Protein 5EG2 (pdb70)

Radius of gyration: 18.94 Å; Cα contacts (8 Å, |Δi|>4): 588; chains: 2; bounding box: 54×52×41 Å

Organism: Homo sapiens (NCBI:txid9606)

Structure (mmCIF, N/CA/C/O backbone):
data_5EG2
#
_entry.id   5EG2
#
_cell.length_a   83.198
_cell.length_b   83.198
_cell.length_c   95.859
_cell.angle_alpha   90.000
_cell.angle_beta   90.000
_cell.angle_gamma   120.000
#
_symmetry.space_group_name_H-M   'P 32 2 1'
#
loop_
_entity.id
_entity.type
_entity.pdbx_description
1 polymer 'Histone-lysine N-methyltransferase SETD7'
2 polymer 'Transcription initiation factor TFIID subunit 10'
3 non-polymer S-ADENOSYL-L-HOMOCYSTEINE
4 non-polymer 'SODIUM ION'
5 water water
#
loop_
_atom_site.group_PDB
_atom_site.id
_atom_site.type_symbol
_atom_site.label_atom_id
_atom_site.label_alt_id
_atom_site.label_comp_id
_atom_site.label_asym_id
_atom_site.label_entity_id
_atom_site.label_seq_id
_atom_site.pdbx_PDB_ins_code
_atom_site.Cartn_x
_atom_site.Cartn_y
_atom_site.Cartn_z
_atom_site.occupancy
_atom_site.B_iso_or_equiv
_atom_site.auth_seq_id
_atom_site.auth_comp_id
_atom_site.auth_asym_id
_atom_site.auth_atom_id
_atom_site.pdbx_PDB_model_num
ATOM 1 N N . GLY A 1 13 ? 105.363 20.920 2.997 1.00 49.88 117 GLY A N 1
ATOM 2 C CA . GLY A 1 13 ? 105.295 21.640 4.258 1.00 42.59 117 GLY A CA 1
ATOM 3 C C . GLY A 1 13 ? 104.132 22.604 4.397 1.00 37.36 117 GLY A C 1
ATOM 4 O O . GLY A 1 13 ? 102.967 22.239 4.221 1.00 42.77 117 GLY A O 1
ATOM 5 N N . VAL A 1 14 ? 104.455 23.852 4.702 1.00 23.51 118 VAL A N 1
ATOM 6 C CA A VAL A 1 14 ? 103.432 24.856 4.982 0.41 18.41 118 VAL A CA 1
ATOM 7 C CA B VAL A 1 14 ? 103.448 24.873 4.981 0.59 18.46 118 VAL A CA 1
ATOM 8 C C . VAL A 1 14 ? 102.602 25.169 3.734 1.00 15.73 118 VAL A C 1
ATOM 9 O O . VAL A 1 14 ? 103.116 25.216 2.615 1.00 17.47 118 VAL A O 1
ATOM 16 N N . CYS A 1 15 ? 101.306 25.344 3.946 1.00 13.76 119 CYS A N 1
ATOM 17 C CA A CYS A 1 15 ? 100.373 25.700 2.894 0.54 13.84 119 CYS A CA 1
ATOM 18 C CA B CYS A 1 15 ? 100.346 25.653 2.909 0.46 14.47 119 CYS A CA 1
ATOM 19 C C . CYS A 1 15 ? 99.690 27.007 3.188 1.00 13.89 119 CYS A C 1
ATOM 20 O O . CYS A 1 15 ? 99.367 27.292 4.348 1.00 15.03 119 CYS A O 1
ATOM 25 N N . TRP A 1 16 ? 99.468 27.805 2.144 1.00 11.90 120 TRP A N 1
ATOM 26 C CA . TRP A 1 16 ? 98.648 29.018 2.220 1.00 12.00 120 TRP A CA 1
ATOM 27 C C . TRP A 1 16 ? 97.431 28.784 1.352 1.00 13.05 120 TRP A C 1
ATOM 28 O O . TRP A 1 16 ? 97.568 28.411 0.189 1.00 15.20 120 TRP A O 1
ATOM 39 N N . ILE A 1 17 ? 96.242 29.047 1.876 1.00 12.18 121 ILE A N 1
ATOM 40 C CA . ILE A 1 17 ? 95.005 28.889 1.113 1.00 12.82 121 ILE A CA 1
ATOM 41 C C . ILE A 1 17 ? 94.301 30.243 1.114 1.00 12.96 121 ILE A C 1
ATOM 42 O O . ILE A 1 17 ? 93.860 30.716 2.185 1.00 14.10 121 ILE A O 1
ATOM 47 N N . TYR A 1 18 ? 94.262 30.912 -0.042 1.00 13.70 122 TYR A N 1
ATOM 48 C CA . TYR A 1 18 ? 93.651 32.240 -0.130 1.00 14.40 122 TYR A CA 1
ATOM 49 C C . TYR A 1 18 ? 92.182 32.178 -0.486 1.00 15.80 122 TYR A C 1
ATOM 50 O O . TYR A 1 18 ? 91.749 31.378 -1.340 1.00 18.26 122 TYR A O 1
ATOM 59 N N . TYR A 1 19 ? 91.424 33.062 0.140 1.00 14.93 123 TYR A N 1
ATOM 60 C CA . TYR A 1 19 ? 90.066 33.366 -0.283 1.00 15.68 123 TYR A CA 1
ATOM 61 C C . TYR A 1 19 ? 90.103 34.387 -1.396 1.00 17.42 123 TYR A C 1
ATOM 62 O O . TYR A 1 19 ? 91.104 35.111 -1.534 1.00 16.65 123 TYR A O 1
ATOM 71 N N . PRO A 1 20 ? 89.020 34.467 -2.189 1.00 19.97 124 PRO A N 1
ATOM 72 C CA . PRO A 1 20 ? 88.978 35.480 -3.253 1.00 20.13 124 PRO A CA 1
ATOM 73 C C . PRO A 1 20 ? 89.209 36.896 -2.727 1.00 18.53 124 PRO A C 1
ATOM 74 O O . PRO A 1 20 ? 89.724 37.754 -3.451 1.00 21.20 124 PRO A O 1
ATOM 78 N N . ASP A 1 21 ? 88.857 37.144 -1.473 1.00 16.46 125 ASP A N 1
ATOM 79 C CA . ASP A 1 21 ? 88.979 38.494 -0.947 1.00 15.56 125 ASP A CA 1
ATOM 80 C C . ASP A 1 21 ? 90.394 38.855 -0.493 1.00 15.19 125 ASP A C 1
ATOM 81 O O . ASP A 1 21 ? 90.643 39.997 -0.119 1.00 15.70 125 ASP A O 1
ATOM 86 N N . GLY A 1 22 ? 91.310 37.893 -0.521 1.00 13.33 126 GLY A N 1
ATOM 87 C CA . GLY A 1 22 ? 92.686 38.172 -0.169 1.00 12.85 126 GLY A CA 1
ATOM 88 C C . GLY A 1 22 ? 93.094 37.741 1.230 1.00 12.69 126 GLY A C 1
ATOM 89 O O . GLY A 1 22 ? 94.283 37.707 1.556 1.00 13.88 126 GLY A O 1
ATOM 90 N N . GLY A 1 23 ? 92.116 37.415 2.075 1.00 12.14 127 GLY A N 1
ATOM 91 C CA . GLY A 1 23 ? 92.448 36.776 3.337 1.00 10.97 127 GLY A CA 1
ATOM 92 C C . GLY A 1 23 ? 92.942 35.357 3.081 1.00 11.68 127 GLY A C 1
ATOM 93 O O . GLY A 1 23 ? 92.763 34.804 1.986 1.00 13.21 127 GLY A O 1
ATOM 94 N N . SER A 1 24 ? 93.590 34.750 4.073 1.00 11.90 128 SER A N 1
ATOM 95 C CA . SER A 1 24 ? 94.118 33.392 3.869 1.00 11.26 128 SER A CA 1
ATOM 96 C C . SER A 1 24 ? 94.182 32.613 5.172 1.00 11.40 128 SER A C 1
ATOM 97 O O . SER A 1 24 ? 94.172 33.184 6.266 1.00 12.86 128 SER A O 1
ATOM 100 N N . LEU A 1 25 ? 94.200 31.297 5.022 1.00 11.42 129 LEU A N 1
ATOM 101 C CA . LEU A 1 25 ? 94.613 30.396 6.099 1.00 12.08 129 LEU A CA 1
ATOM 102 C C . LEU A 1 25 ? 96.005 29.896 5.797 1.00 12.97 129 LEU A C 1
ATOM 103 O O . LEU A 1 25 ? 96.315 29.571 4.649 1.00 14.01 129 LEU A O 1
ATOM 108 N N . VAL A 1 26 ? 96.853 29.829 6.815 1.00 13.18 130 VAL A N 1
ATOM 109 C CA . VAL A 1 26 ? 98.215 29.344 6.610 1.00 13.13 130 VAL A CA 1
ATOM 110 C C . VAL A 1 26 ? 98.660 28.462 7.748 1.00 13.81 130 VAL A C 1
ATOM 111 O O . VAL A 1 26 ? 98.367 28.734 8.917 1.00 15.70 130 VAL A O 1
ATOM 115 N N . GLY A 1 27 ? 99.319 27.371 7.407 1.00 16.57 131 GLY A N 1
ATOM 116 C CA . GLY A 1 27 ? 99.884 26.488 8.411 1.00 17.70 131 GLY A CA 1
ATOM 117 C C . GLY A 1 27 ? 100.273 25.151 7.830 1.00 18.33 131 GLY A C 1
ATOM 118 O O . GLY A 1 27 ? 100.156 24.929 6.627 1.00 17.70 131 GLY A O 1
ATOM 119 N N . GLU A 1 28 ? 100.767 24.268 8.689 1.00 22.15 132 GLU A N 1
ATOM 120 C CA . GLU A 1 28 ? 101.013 22.889 8.303 1.00 25.29 132 GLU A CA 1
ATOM 121 C C . GLU A 1 28 ? 99.709 22.126 8.328 1.00 25.57 132 GLU A C 1
ATOM 122 O O . GLU A 1 28 ? 99.033 22.075 9.362 1.00 28.21 132 GLU A O 1
ATOM 128 N N . VAL A 1 29 ? 99.349 21.510 7.213 1.00 28.10 133 VAL A N 1
ATOM 129 C CA . VAL A 1 29 ? 98.113 20.753 7.197 1.00 31.07 133 VAL A CA 1
ATOM 130 C C . VAL A 1 29 ? 98.357 19.376 7.809 1.00 30.88 133 VAL A C 1
ATOM 131 O O . VAL A 1 29 ? 99.511 18.926 7.911 1.00 31.71 133 VAL A O 1
ATOM 135 N N . ASN A 1 30 ? 97.292 18.710 8.242 1.00 32.11 134 ASN A N 1
ATOM 136 C CA . ASN A 1 30 ? 97.467 17.397 8.864 1.00 36.49 134 ASN A CA 1
ATOM 137 C C . ASN A 1 30 ? 97.478 16.298 7.804 1.00 40.69 134 ASN A C 1
ATOM 138 O O . ASN A 1 30 ? 97.404 16.592 6.613 1.00 39.85 134 ASN A O 1
ATOM 143 N N . GLU A 1 31 ? 97.557 15.042 8.239 1.00 45.71 135 GLU A N 1
ATOM 144 C CA . GLU A 1 31 ? 97.666 13.905 7.323 1.00 49.54 135 GLU A CA 1
ATOM 145 C C . GLU A 1 31 ? 96.503 13.827 6.327 1.00 53.01 135 GLU A C 1
ATOM 146 O O . GLU A 1 31 ? 96.636 13.235 5.254 1.00 55.10 135 GLU A O 1
ATOM 148 N N . ASP A 1 32 ? 95.371 14.426 6.685 1.00 53.79 136 ASP A N 1
ATOM 149 C CA . ASP A 1 32 ? 94.205 14.465 5.805 1.00 56.10 136 ASP A CA 1
ATOM 150 C C . ASP A 1 32 ? 94.152 15.741 4.958 1.00 54.67 136 ASP A C 1
ATOM 151 O O . ASP A 1 32 ? 93.180 15.966 4.232 1.00 55.56 136 ASP A O 1
ATOM 156 N N . GLY A 1 33 ? 95.180 16.580 5.067 1.00 49.88 137 GLY A N 1
ATOM 157 C CA . GLY A 1 33 ? 95.262 17.799 4.278 1.00 46.85 137 GLY A CA 1
ATOM 158 C C . GLY A 1 33 ? 94.411 18.928 4.831 1.00 44.41 137 GLY A C 1
ATOM 159 O O . GLY A 1 33 ? 94.120 19.903 4.137 1.00 47.42 137 GLY A O 1
ATOM 160 N N . GLU A 1 34 ? 94.019 18.802 6.092 1.00 38.89 138 GLU A N 1
ATOM 161 C CA . GLU A 1 34 ? 93.132 19.773 6.727 1.00 35.42 138 GLU A CA 1
ATOM 162 C C . GLU A 1 34 ? 93.914 20.818 7.531 1.00 29.26 138 GLU A C 1
ATOM 163 O O . GLU A 1 34 ? 94.968 20.512 8.089 1.00 29.88 138 GLU A O 1
ATOM 169 N N . MET A 1 35 ? 93.396 22.048 7.574 1.00 24.96 139 MET A N 1
ATOM 170 C CA . MET A 1 35 ? 93.983 23.122 8.370 1.00 21.87 139 MET A CA 1
ATOM 171 C C . MET A 1 35 ? 93.611 22.906 9.829 1.00 20.64 139 MET A C 1
ATOM 172 O O . MET A 1 35 ? 92.724 23.570 10.369 1.00 21.03 139 MET A O 1
ATOM 177 N N . THR A 1 36 ? 94.288 21.948 10.451 1.00 20.76 140 THR A N 1
ATOM 178 C CA . THR A 1 36 ? 93.966 21.505 11.802 1.00 21.14 140 THR A CA 1
ATOM 179 C C . THR A 1 36 ? 95.249 21.475 12.597 1.00 21.40 140 THR A C 1
ATOM 180 O O . THR A 1 36 ? 96.216 20.818 12.207 1.00 24.84 140 THR A O 1
ATOM 184 N N . GLY A 1 37 ? 95.276 22.196 13.705 1.00 20.08 141 GLY A N 1
ATOM 185 C CA . GLY A 1 37 ? 96.486 22.249 14.511 1.00 20.51 141 GLY A CA 1
ATOM 186 C C . GLY A 1 37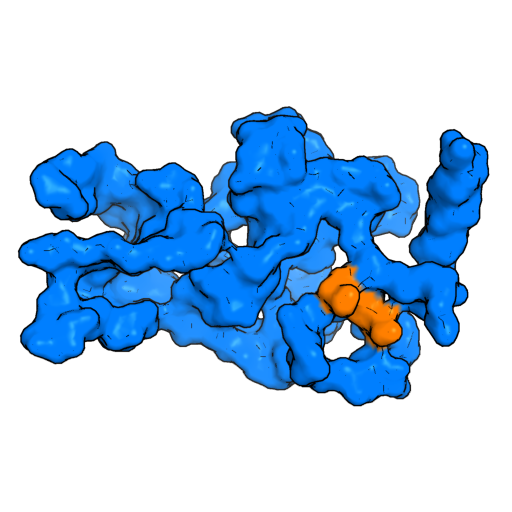 ? 96.447 23.392 15.498 1.00 20.56 141 GLY A C 1
ATOM 187 O O . GLY A 1 37 ? 95.453 24.123 15.558 1.00 20.86 141 GLY A O 1
ATOM 188 N N . GLU A 1 38 ? 97.534 23.544 16.251 1.00 20.91 142 GLU A N 1
ATOM 189 C CA . GLU A 1 38 ? 97.663 24.570 17.278 1.00 20.82 142 GLU A CA 1
ATOM 190 C C . GLU A 1 38 ? 98.415 25.808 16.807 1.00 18.66 142 GLU A C 1
ATOM 191 O O . GLU A 1 38 ? 98.525 26.789 17.551 1.00 20.47 142 GLU A O 1
ATOM 197 N N . LYS A 1 39 ? 98.917 25.766 15.569 1.00 20.24 143 LYS A N 1
ATOM 198 C CA . LYS A 1 39 ? 99.762 26.830 15.024 1.00 19.90 143 LYS A CA 1
ATOM 199 C C . LYS A 1 39 ? 99.267 27.225 13.636 1.00 19.32 143 LYS A C 1
ATOM 200 O O . LYS A 1 39 ? 100.059 27.495 12.725 1.00 20.40 143 LYS A O 1
ATOM 206 N N . ILE A 1 40 ? 97.949 27.252 13.480 1.00 16.94 144 ILE A N 1
ATOM 207 C CA . ILE A 1 40 ? 97.306 27.687 12.238 1.00 15.55 144 ILE A CA 1
ATOM 208 C C . ILE A 1 40 ? 96.998 29.184 12.360 1.00 15.16 144 ILE A C 1
ATOM 209 O O . ILE A 1 40 ? 96.788 29.696 13.474 1.00 16.10 144 ILE A O 1
ATOM 214 N N . ALA A 1 41 ? 96.966 29.911 11.246 1.00 14.96 145 ALA A N 1
ATOM 215 C CA . ALA A 1 41 ? 96.560 31.316 11.322 1.00 13.16 145 ALA A CA 1
ATOM 216 C C . ALA A 1 41 ? 95.628 31.683 10.207 1.00 12.75 145 ALA A C 1
ATOM 217 O O . ALA A 1 41 ? 95.760 31.185 9.082 1.00 14.45 145 ALA A O 1
ATOM 219 N N . TYR A 1 42 ? 94.736 32.608 10.515 1.00 12.55 146 TYR A N 1
ATOM 220 C CA . TYR A 1 42 ? 94.034 33.377 9.505 1.00 11.66 146 TYR A CA 1
ATOM 221 C C . TYR A 1 42 ? 94.811 34.683 9.350 1.00 11.03 146 TYR A C 1
ATOM 222 O O . TYR A 1 42 ? 95.116 35.368 10.349 1.00 12.85 146 TYR A O 1
ATOM 231 N N . VAL A 1 43 ? 95.130 35.058 8.119 1.00 10.75 147 VAL A N 1
ATOM 232 C CA . VAL A 1 43 ? 95.818 36.324 7.866 1.00 11.35 147 VAL A CA 1
ATOM 233 C C . VAL A 1 43 ? 94.877 37.240 7.085 1.00 11.07 147 VAL A C 1
ATOM 234 O O . VAL A 1 43 ? 94.315 36.849 6.061 1.00 12.56 147 VAL A O 1
ATOM 238 N N . TYR A 1 44 ? 94.633 38.428 7.622 1.00 11.63 148 TYR A N 1
ATOM 239 C CA . TYR A 1 44 ? 93.748 39.388 6.979 1.00 11.83 148 TYR A CA 1
ATOM 240 C C . TYR A 1 44 ? 94.321 39.885 5.636 1.00 12.69 148 TYR A C 1
ATOM 241 O O . TYR A 1 44 ? 95.498 39.659 5.310 1.00 13.33 148 TYR A O 1
ATOM 250 N N . PRO A 1 45 ? 93.510 40.617 4.861 1.00 13.15 149 PRO A N 1
ATOM 251 C CA . PRO A 1 45 ? 93.989 41.047 3.530 1.00 14.54 149 PRO A CA 1
ATOM 252 C C . PRO A 1 45 ? 95.134 42.077 3.528 1.00 13.69 149 PRO A C 1
ATOM 253 O O . PRO A 1 45 ? 95.646 42.374 2.434 1.00 15.54 149 PRO A O 1
ATOM 257 N N . ASP A 1 46 ? 95.521 42.628 4.681 1.00 13.84 150 ASP A N 1
ATOM 258 C CA . ASP A 1 46 ? 96.740 43.442 4.720 1.00 14.14 150 ASP A CA 1
ATOM 259 C C . ASP A 1 46 ? 98.006 42.592 4.735 1.00 15.42 150 ASP A C 1
ATOM 260 O O . ASP A 1 46 ? 99.116 43.140 4.673 1.00 16.48 150 ASP A O 1
ATOM 265 N N . GLU A 1 47 ? 97.836 41.268 4.786 1.00 15.51 151 GLU A N 1
ATOM 266 C CA . GLU A 1 47 ? 98.971 40.324 4.781 1.00 15.66 151 GLU A CA 1
ATOM 267 C C . GLU A 1 47 ? 99.877 40.591 6.000 1.00 16.42 151 GLU A C 1
ATOM 268 O O . GLU A 1 47 ? 101.072 40.303 5.983 1.00 20.54 151 GLU A O 1
ATOM 274 N N . ARG A 1 48 ? 99.285 41.101 7.084 1.00 16.15 152 ARG A N 1
ATOM 275 C CA . ARG A 1 48 ? 100.061 41.447 8.271 1.00 18.00 152 ARG A CA 1
ATOM 276 C C . ARG A 1 48 ? 99.305 41.142 9.567 1.00 16.53 152 ARG A C 1
ATOM 277 O O . ARG A 1 48 ? 99.862 40.602 10.518 1.00 17.55 152 ARG A O 1
ATOM 279 N N . THR A 1 49 ? 98.029 41.487 9.606 1.00 14.63 153 THR A N 1
ATOM 280 C CA . THR A 1 49 ? 97.242 41.261 10.814 1.00 13.62 153 THR A CA 1
ATOM 281 C C . THR A 1 49 ? 96.773 39.809 10.797 1.00 13.80 153 THR A C 1
ATOM 282 O O . THR A 1 49 ? 96.278 39.334 9.772 1.00 14.64 153 THR A O 1
ATOM 286 N N . ALA A 1 50 ? 96.942 39.085 11.898 1.00 13.51 154 ALA A N 1
ATOM 287 C CA . ALA A 1 50 ? 96.664 37.651 11.877 1.00 13.03 154 ALA A CA 1
ATOM 288 C C . ALA A 1 50 ? 95.968 37.207 13.161 1.00 13.22 154 ALA A C 1
ATOM 289 O O . ALA A 1 50 ? 96.081 37.840 14.226 1.00 14.10 154 ALA A O 1
ATOM 291 N N . LEU A 1 51 ? 95.235 36.109 13.055 1.00 12.84 155 LEU A N 1
ATOM 292 C CA . LEU A 1 51 ? 94.630 35.455 14.220 1.00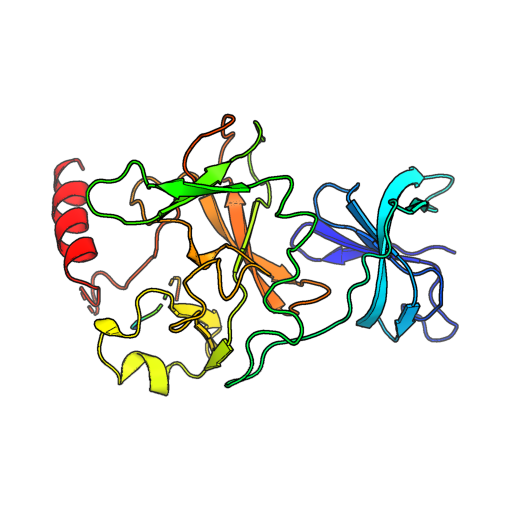 13.00 155 LEU A CA 1
ATOM 293 C C . LEU A 1 51 ? 95.232 34.048 14.249 1.00 13.29 155 LEU A C 1
ATOM 294 O O . LEU A 1 51 ? 95.009 33.232 13.340 1.00 14.00 155 LEU A O 1
ATOM 299 N N . TYR A 1 52 ? 96.030 33.777 15.283 1.00 14.40 156 TYR A N 1
ATOM 300 C CA . TYR A 1 52 ? 96.957 32.656 15.296 1.00 14.39 156 TYR A CA 1
ATOM 301 C C . TYR A 1 52 ? 96.636 31.732 16.453 1.00 15.28 156 TYR A C 1
ATOM 302 O O . TYR A 1 52 ? 96.525 32.185 17.595 1.00 16.50 156 TYR A O 1
ATOM 311 N N . GLY A 1 53 ? 96.517 30.437 16.171 1.00 14.68 157 GLY A N 1
ATOM 312 C CA . GLY A 1 53 ? 96.269 29.486 17.239 1.00 15.19 157 GLY A CA 1
ATOM 313 C C . GLY A 1 53 ? 95.585 28.221 16.780 1.00 15.76 157 GLY A C 1
ATOM 314 O O . GLY A 1 53 ? 95.978 27.620 15.777 1.00 16.39 157 GLY A O 1
ATOM 315 N N . LYS A 1 54 ? 94.543 27.822 17.509 1.00 17.42 158 LYS A N 1
ATOM 316 C CA . LYS A 1 54 ? 93.933 26.519 17.302 1.00 17.37 158 LYS A CA 1
ATOM 317 C C . LYS A 1 54 ? 92.817 26.606 16.275 1.00 17.74 158 LYS A C 1
ATOM 318 O O . LYS A 1 54 ? 91.865 27.373 16.456 1.00 18.07 158 LYS A O 1
ATOM 324 N N . PHE A 1 55 ? 92.951 25.815 15.211 1.00 17.40 159 PHE A N 1
ATOM 325 C CA . PHE A 1 55 ? 91.930 25.684 14.167 1.00 17.46 159 PHE A CA 1
ATOM 326 C C . PHE A 1 55 ? 91.623 24.199 13.974 1.00 17.71 159 PHE A C 1
ATOM 327 O O . PHE A 1 55 ? 92.502 23.339 14.164 1.00 19.68 159 PHE A O 1
ATOM 335 N N . ILE A 1 56 ? 90.388 23.892 13.589 1.00 19.47 160 ILE A N 1
ATOM 336 C CA . ILE A 1 56 ? 90.015 22.544 13.193 1.00 21.76 160 ILE A CA 1
ATOM 337 C C . ILE A 1 56 ? 89.362 22.598 11.817 1.00 22.61 160 ILE A C 1
ATOM 338 O O . ILE A 1 56 ? 88.319 23.237 11.649 1.00 23.34 160 ILE A O 1
ATOM 343 N N . ASP A 1 57 ? 89.997 21.939 10.843 1.00 23.15 161 ASP A N 1
ATOM 344 C CA . ASP A 1 57 ? 89.541 21.949 9.443 1.00 24.05 161 ASP A CA 1
ATOM 345 C C . ASP A 1 57 ? 89.225 23.378 8.976 1.00 22.08 161 ASP A C 1
ATOM 346 O O . ASP A 1 57 ? 88.191 23.632 8.353 1.00 23.99 161 ASP A O 1
ATOM 351 N N . GLY A 1 58 ? 90.120 24.310 9.297 1.00 19.52 162 GLY A N 1
ATOM 352 C CA . GLY A 1 58 ? 89.984 25.700 8.883 1.00 19.60 162 GLY A CA 1
ATOM 353 C C . GLY A 1 58 ? 89.044 26.559 9.708 1.00 19.71 162 GLY A C 1
ATOM 354 O O . GLY A 1 58 ? 88.924 27.750 9.454 1.00 20.82 162 GLY A O 1
ATOM 355 N N . GLU A 1 59 ? 88.369 25.967 10.689 1.00 19.22 163 GLU A N 1
ATOM 356 C CA . GLU A 1 59 ? 87.519 26.735 11.590 1.00 18.62 163 GLU A CA 1
ATOM 357 C C . GLU A 1 59 ? 88.308 27.209 12.807 1.00 16.65 163 GLU A C 1
ATOM 358 O O . GLU A 1 59 ? 88.964 26.408 13.482 1.00 18.01 163 GLU A O 1
ATOM 364 N N . MET A 1 60 ? 88.223 28.503 13.094 1.00 15.94 164 MET A N 1
ATOM 365 C CA . MET A 1 60 ? 88.960 29.115 14.191 1.00 15.16 164 MET A CA 1
ATOM 366 C C . MET A 1 60 ? 88.356 28.738 15.548 1.00 15.53 164 MET A C 1
ATOM 367 O O . MET A 1 60 ? 87.219 29.100 15.856 1.00 18.37 164 MET A O 1
ATOM 372 N N . ILE A 1 61 ? 89.124 28.017 16.361 1.00 17.20 165 ILE A N 1
ATOM 373 C CA . ILE A 1 61 ? 88.659 27.629 17.686 1.00 19.23 165 ILE A CA 1
ATOM 374 C C . ILE A 1 61 ? 89.160 28.642 18.696 1.00 18.27 165 ILE A C 1
ATOM 375 O O . ILE A 1 61 ? 88.413 29.106 19.563 1.00 21.40 165 ILE A O 1
ATOM 380 N N . GLU A 1 62 ? 90.440 28.985 18.575 1.00 17.47 166 GLU A N 1
ATOM 381 C CA . GLU A 1 62 ? 91.057 29.989 19.437 1.00 18.51 166 GLU A CA 1
ATOM 382 C C . GLU A 1 62 ? 92.148 30.722 18.688 1.00 17.99 166 GLU A C 1
ATOM 383 O O . GLU A 1 62 ? 93.276 30.224 18.588 1.00 20.33 166 GLU A O 1
ATOM 389 N N . GLY A 1 63 ? 91.817 31.899 18.164 1.00 15.33 167 GLY A N 1
ATOM 390 C CA . GLY A 1 63 ? 92.777 32.687 17.403 1.00 15.29 167 GLY A CA 1
ATOM 391 C C . GLY A 1 63 ? 93.235 33.882 18.222 1.00 16.28 167 GLY A C 1
ATOM 392 O O . GLY A 1 63 ? 92.421 34.693 18.658 1.00 18.67 167 GLY A O 1
ATOM 393 N N . LYS A 1 64 ? 94.535 33.990 18.443 1.00 15.49 168 LYS A N 1
ATOM 394 C CA . LYS A 1 64 ? 95.088 35.104 19.235 1.00 16.62 168 LYS A CA 1
ATOM 395 C C . LYS A 1 64 ? 95.609 36.163 18.261 1.00 15.69 168 LYS A C 1
ATOM 396 O O . LYS A 1 64 ? 96.221 35.845 17.220 1.00 16.32 168 LYS A O 1
ATOM 402 N N . LEU A 1 65 ? 95.370 37.427 18.588 1.00 16.46 169 LEU A N 1
ATOM 403 C CA . LEU A 1 65 ? 95.824 38.514 17.729 1.00 16.68 169 LEU A CA 1
ATOM 404 C C . LEU A 1 65 ? 97.348 38.509 17.599 1.00 16.25 169 LEU A C 1
ATOM 405 O O . LEU A 1 65 ? 98.090 38.444 18.606 1.00 17.99 169 LEU A O 1
ATOM 410 N N . ALA A 1 66 ? 97.820 38.591 16.357 1.00 15.48 170 ALA A N 1
ATOM 411 C CA . ALA A 1 66 ? 99.241 38.513 16.080 1.00 15.95 170 ALA A CA 1
ATOM 412 C C . ALA A 1 66 ? 99.583 39.388 14.885 1.00 15.96 170 ALA A C 1
ATOM 413 O O . ALA A 1 66 ? 98.698 39.856 14.145 1.00 17.02 170 ALA A O 1
ATOM 415 N N . THR A 1 67 ? 100.871 39.633 14.721 1.00 15.51 171 THR A N 1
ATOM 416 C CA . THR A 1 67 ? 101.392 40.332 13.561 1.00 15.90 171 THR A CA 1
ATOM 417 C C . THR A 1 67 ? 102.296 39.382 12.808 1.00 15.40 171 THR A C 1
ATOM 418 O O . THR A 1 67 ? 103.174 38.754 13.413 1.00 16.87 171 THR A O 1
ATOM 422 N N . LEU A 1 68 ? 102.086 39.278 11.496 1.00 16.48 172 LEU A N 1
ATOM 423 C CA . LEU A 1 68 ? 102.982 38.508 10.641 1.00 16.80 172 LEU A CA 1
ATOM 424 C C . LEU A 1 68 ? 104.233 39.336 10.428 1.00 17.28 172 LEU A C 1
ATOM 425 O O . LEU A 1 68 ? 104.158 40.387 9.808 1.00 20.67 172 LEU A O 1
ATOM 430 N N . MET A 1 69 ? 105.375 38.888 10.954 1.00 16.59 173 MET A N 1
ATOM 431 C CA . MET A 1 69 ? 106.575 39.719 10.961 1.00 17.10 173 MET A CA 1
ATOM 432 C C . MET A 1 69 ? 107.455 39.444 9.751 1.00 18.99 173 MET A C 1
ATOM 433 O O . MET A 1 69 ? 108.070 40.350 9.195 1.00 21.81 173 MET A O 1
ATOM 438 N N . SER A 1 70 ? 107.510 38.181 9.349 1.00 18.75 174 SER A N 1
ATOM 439 C CA . SER A 1 70 ? 108.289 37.792 8.178 1.00 18.12 174 SER A CA 1
ATOM 440 C C . SER A 1 70 ? 107.851 36.420 7.734 1.00 16.78 174 SER A C 1
ATOM 441 O O . SER A 1 70 ? 107.094 35.746 8.438 1.00 18.06 174 SER A O 1
ATOM 444 N N . THR A 1 71 ? 108.318 36.003 6.561 1.00 18.82 175 THR A N 1
ATOM 445 C CA . THR A 1 71 ? 108.193 34.609 6.193 1.00 20.14 175 THR A CA 1
ATOM 446 C C . THR A 1 71 ? 109.591 34.092 5.887 1.00 19.63 175 THR A C 1
ATOM 447 O O . THR A 1 71 ? 110.450 34.827 5.380 1.00 22.91 175 THR A O 1
ATOM 451 N N . GLU A 1 72 ? 109.831 32.834 6.213 1.00 19.13 176 GLU A N 1
ATOM 452 C CA . GLU A 1 72 ? 111.120 32.207 5.898 1.00 20.55 176 GLU A CA 1
ATOM 453 C C . GLU A 1 72 ? 110.833 30.884 5.218 1.00 16.70 176 GLU A C 1
ATOM 454 O O . GLU A 1 72 ? 110.184 30.028 5.822 1.00 16.23 176 GLU A O 1
ATOM 460 N N . GLU A 1 73 ? 111.286 30.728 3.964 1.00 17.06 177 GLU A N 1
ATOM 461 C CA . GLU A 1 73 ? 110.961 29.544 3.163 1.00 17.06 177 GLU A CA 1
ATOM 462 C C . GLU A 1 73 ? 109.450 29.316 3.115 1.00 16.62 177 GLU A C 1
ATOM 463 O O . GLU A 1 73 ? 108.986 28.174 3.076 1.00 17.88 177 GLU A O 1
ATOM 469 N N . GLY A 1 74 ? 108.683 30.403 3.111 1.00 15.73 178 GLY A N 1
ATOM 470 C CA . GLY A 1 74 ? 107.233 30.291 3.020 1.00 16.20 178 GLY A CA 1
ATOM 471 C C . GLY A 1 74 ? 106.519 30.173 4.367 1.00 15.56 178 GLY A C 1
ATOM 472 O O . GLY A 1 74 ? 105.289 30.282 4.429 1.00 17.70 178 GLY A O 1
ATOM 473 N N . ARG A 1 75 ? 107.276 29.939 5.437 1.00 15.33 179 ARG A N 1
ATOM 474 C CA A ARG A 1 75 ? 106.677 29.758 6.752 0.51 15.24 179 ARG A CA 1
ATOM 475 C CA B ARG A 1 75 ? 106.727 29.742 6.784 0.49 15.62 179 ARG A CA 1
ATOM 476 C C . ARG A 1 75 ? 106.503 31.096 7.449 1.00 15.62 179 ARG A C 1
ATOM 477 O O . ARG A 1 75 ? 107.449 31.867 7.563 1.00 15.60 179 ARG A O 1
ATOM 492 N N . PRO A 1 76 ? 105.272 31.383 7.899 1.00 17.02 180 PRO A N 1
ATOM 493 C CA . PRO A 1 76 ? 105.047 32.680 8.541 1.00 17.13 180 PRO A CA 1
ATOM 494 C C . PRO A 1 76 ? 105.612 32.700 9.953 1.00 15.79 180 PRO A C 1
ATOM 495 O O . PRO A 1 76 ? 105.542 31.687 10.663 1.00 17.53 180 PRO A O 1
ATOM 499 N N . HIS A 1 77 ? 106.195 33.837 10.317 1.00 14.43 181 HIS A N 1
ATOM 500 C CA . HIS A 1 77 ? 106.689 34.062 11.668 1.00 15.72 181 HIS A CA 1
ATOM 501 C C . HIS A 1 77 ? 105.896 35.185 12.293 1.00 16.41 181 HIS A C 1
ATOM 502 O O . HIS A 1 77 ? 105.879 36.299 11.798 1.00 18.08 181 HIS A O 1
ATOM 509 N N . PHE A 1 78 ? 105.218 34.850 13.380 1.00 17.61 182 PHE A N 1
ATOM 510 C CA . PHE A 1 78 ? 104.293 35.766 14.041 1.00 18.97 182 PHE A CA 1
ATOM 511 C C . PHE A 1 78 ? 104.849 36.299 15.345 1.00 18.84 182 PHE A C 1
ATOM 512 O O . PHE A 1 78 ? 105.640 35.630 16.020 1.00 20.84 182 PHE A O 1
ATOM 520 N N . GLU A 1 79 ? 104.412 37.500 15.700 1.00 18.36 183 GLU A N 1
ATOM 521 C CA . GLU A 1 79 ? 104.563 37.987 17.069 1.00 18.45 183 GLU A CA 1
ATOM 522 C C . GLU A 1 79 ? 103.171 38.179 17.663 1.00 17.17 183 GLU A C 1
ATOM 523 O O . GLU A 1 79 ? 102.336 38.851 17.047 1.00 18.84 183 GLU A O 1
ATOM 529 N N . LEU A 1 80 ? 102.898 37.593 18.833 1.00 18.51 184 LEU A N 1
ATOM 530 C CA . LEU A 1 80 ? 101.586 37.799 19.452 1.00 20.03 184 LEU A CA 1
ATOM 531 C C . LEU A 1 80 ? 101.498 39.209 20.001 1.00 20.77 184 LEU A C 1
ATOM 532 O O . LEU A 1 80 ? 102.464 39.727 20.581 1.00 24.14 184 LEU A O 1
ATOM 537 N N . MET A 1 81 ? 100.329 39.818 19.809 1.00 21.92 185 MET A N 1
ATOM 538 C CA . MET A 1 81 ? 100.084 41.145 20.332 1.00 24.65 185 MET A CA 1
ATOM 539 C C . MET A 1 81 ? 99.848 41.053 21.823 1.00 29.21 185 MET A C 1
ATOM 540 O O . MET A 1 81 ? 99.395 40.017 22.336 1.00 27.67 185 MET A O 1
ATOM 545 N N . PRO A 1 82 ? 100.175 42.137 22.531 1.00 35.48 186 PRO A N 1
ATOM 546 C CA . PRO A 1 82 ? 99.920 42.100 23.963 1.00 37.86 186 PRO A CA 1
ATOM 547 C C . PRO A 1 82 ? 98.435 42.053 24.236 1.00 37.30 186 PRO A C 1
ATOM 548 O O . PRO A 1 82 ? 97.600 42.331 23.372 1.00 35.98 186 PRO A O 1
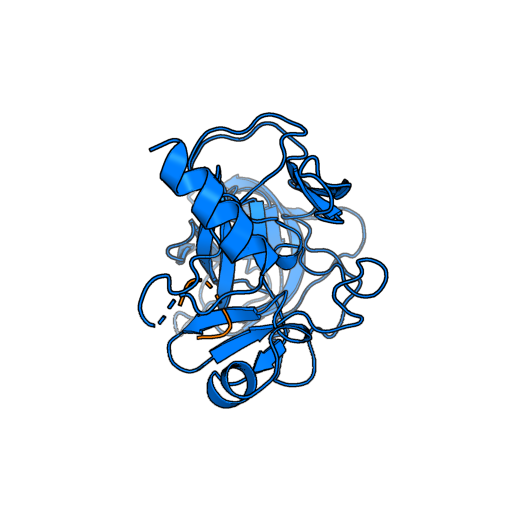ATOM 552 N N . GLY A 1 83 ? 98.116 41.689 25.461 1.00 39.66 187 GLY A N 1
ATOM 553 C CA . GLY A 1 83 ? 96.745 41.567 25.867 1.00 40.48 187 GLY A CA 1
ATOM 554 C C . GLY A 1 83 ? 96.406 40.121 25.679 1.00 41.96 187 GLY A C 1
ATOM 555 O O . GLY A 1 83 ? 97.264 39.278 25.385 1.00 46.79 187 GLY A O 1
ATOM 556 N N . ASN A 1 84 ? 95.141 39.820 25.855 1.00 37.91 188 ASN A N 1
ATOM 557 C CA . ASN A 1 84 ? 94.707 38.473 25.644 1.00 36.84 188 ASN A CA 1
ATOM 558 C C . ASN A 1 84 ? 93.477 38.513 24.763 1.00 34.06 188 ASN A C 1
ATOM 559 O O . ASN A 1 84 ? 92.455 37.939 25.082 1.00 32.29 188 ASN A O 1
ATOM 564 N N . SER A 1 85 ? 93.617 39.207 23.632 1.00 34.32 189 SER A N 1
ATOM 565 C CA . SER A 1 85 ? 92.583 39.239 22.609 1.00 33.95 189 SER A CA 1
ATOM 566 C C . SER A 1 85 ? 92.555 37.908 21.917 1.00 28.58 189 SER A C 1
ATOM 567 O O . SER A 1 85 ? 93.505 37.541 21.194 1.00 29.16 189 SER A O 1
ATOM 570 N N . VAL A 1 86 ? 91.446 37.200 22.123 1.00 27.87 190 VAL A N 1
ATOM 571 C CA . VAL A 1 86 ? 91.190 35.946 21.420 1.00 24.76 190 VAL A CA 1
ATOM 572 C C . VAL A 1 86 ? 89.833 35.976 20.724 1.00 20.74 190 VAL A C 1
ATOM 573 O O . VAL A 1 86 ? 88.894 36.662 21.160 1.00 24.59 190 VAL A O 1
ATOM 577 N N . TYR A 1 87 ? 89.757 35.212 19.644 1.00 17.69 191 TYR A N 1
ATOM 578 C CA . TYR A 1 87 ? 88.611 35.219 18.748 1.00 16.62 191 TYR A CA 1
ATOM 579 C C . TYR A 1 87 ? 88.267 33.801 18.359 1.00 15.97 191 TYR A C 1
ATOM 580 O O . TYR A 1 87 ? 89.144 32.921 18.326 1.00 17.76 191 TYR A O 1
ATOM 589 N N . HIS A 1 88 ? 86.989 33.563 18.083 1.00 17.42 192 HIS A N 1
ATOM 590 C CA . HIS A 1 88 ? 86.584 32.254 17.605 1.00 19.06 192 HIS A CA 1
ATOM 591 C C . HIS A 1 88 ? 85.527 32.376 16.537 1.00 17.69 192 HIS A C 1
ATOM 592 O O . HIS A 1 88 ? 84.878 33.418 16.396 1.00 16.41 192 HIS A O 1
ATOM 599 N N . PHE A 1 89 ? 85.384 31.313 15.760 1.00 16.58 193 PHE A N 1
ATOM 600 C CA . PHE A 1 89 ? 84.295 31.235 14.800 1.00 15.62 193 PHE A CA 1
ATOM 601 C C . PHE A 1 89 ? 82.957 31.376 15.526 1.00 15.87 193 PHE A C 1
ATOM 602 O O . PHE A 1 89 ? 82.638 30.616 16.461 1.00 19.74 193 PHE A O 1
ATOM 610 N N . ASP A 1 90 ? 82.157 32.341 15.074 1.00 15.33 194 ASP A N 1
ATOM 611 C CA . ASP A 1 90 ? 80.980 32.770 15.824 1.00 15.59 194 ASP A CA 1
ATOM 612 C C . ASP A 1 90 ? 79.949 33.294 14.846 1.00 15.37 194 ASP A C 1
ATOM 613 O O . ASP A 1 90 ? 79.531 34.431 14.929 1.00 16.66 194 ASP A O 1
ATOM 618 N N . LYS A 1 91 ? 79.568 32.461 13.886 1.00 15.52 195 LYS A N 1
ATOM 619 C CA . LYS A 1 91 ? 78.628 32.893 12.858 1.00 16.09 195 LYS A CA 1
ATOM 620 C C . LYS A 1 91 ? 77.293 33.317 13.499 1.00 15.94 195 LYS A C 1
ATOM 621 O O . LYS A 1 91 ? 76.783 32.657 14.417 1.00 17.27 195 LYS A O 1
ATOM 627 N N . SER A 1 92 ? 76.741 34.425 13.017 1.00 15.90 196 SER A N 1
ATOM 628 C CA . SER A 1 92 ? 75.424 34.874 13.485 1.00 14.96 196 SER A CA 1
ATOM 629 C C . SER A 1 92 ? 74.319 33.899 13.115 1.00 16.24 196 SER A C 1
ATOM 630 O O . SER A 1 92 ? 74.463 33.052 12.216 1.00 17.50 196 SER A O 1
ATOM 633 N N . THR A 1 93 ? 73.204 34.051 13.809 1.00 17.42 197 THR A N 1
ATOM 634 C CA . THR A 1 93 ? 72.008 33.309 13.484 1.00 17.39 197 THR A CA 1
ATOM 635 C C . THR A 1 93 ? 70.894 34.286 13.140 1.00 19.20 197 THR A C 1
ATOM 636 O O . THR A 1 93 ? 71.139 35.466 12.955 1.00 18.75 197 THR A O 1
ATOM 640 N N . SER A 1 94 ? 69.665 33.796 13.053 1.00 20.46 198 SER A N 1
ATOM 641 C CA A SER A 1 94 ? 68.531 34.682 12.804 0.60 20.64 198 SER A CA 1
ATOM 642 C CA B SER A 1 94 ? 68.533 34.685 12.806 0.40 21.31 198 SER A CA 1
ATOM 643 C C . SER A 1 94 ? 68.284 35.631 13.985 1.00 21.21 198 SER A C 1
ATOM 644 O O . SER A 1 94 ? 67.694 36.708 13.819 1.00 24.39 198 SER A O 1
ATOM 649 N N . SER A 1 95 ? 68.726 35.231 15.173 1.00 20.48 199 SER A N 1
ATOM 650 C CA . SER A 1 95 ? 68.386 35.962 16.401 1.00 21.96 199 SER A CA 1
ATOM 651 C C . SER A 1 95 ? 69.590 36.413 17.222 1.00 23.29 199 SER A C 1
ATOM 652 O O . SER A 1 95 ? 69.435 37.151 18.183 1.00 29.61 199 SER A O 1
ATOM 655 N N . CYS A 1 96 ? 70.783 35.946 16.874 1.00 20.20 200 CYS A N 1
ATOM 656 C CA . CYS A 1 96 ? 71.973 36.306 17.621 1.00 20.29 200 CYS A CA 1
ATOM 657 C C . CYS A 1 96 ? 73.018 36.896 16.697 1.00 18.60 200 CYS A C 1
ATOM 658 O O . CYS A 1 96 ? 73.499 36.219 15.813 1.00 19.42 200 CYS A O 1
ATOM 661 N N . ILE A 1 97 ? 73.368 38.154 16.912 1.00 17.65 201 ILE A N 1
ATOM 662 C CA . ILE A 1 97 ? 74.315 38.811 16.016 1.00 16.71 201 ILE A CA 1
ATOM 663 C C . ILE A 1 97 ? 75.756 38.385 16.313 1.00 16.27 201 ILE A C 1
ATOM 664 O O . ILE A 1 97 ? 76.602 38.335 15.407 1.00 16.90 201 ILE A O 1
ATOM 669 N N . SER A 1 98 ? 76.032 38.080 17.581 1.00 16.70 202 SER A N 1
ATOM 670 C CA . SER A 1 98 ? 77.394 37.826 18.040 1.00 16.04 202 SER A CA 1
ATOM 671 C C . SER A 1 98 ? 77.361 37.378 19.503 1.00 17.28 202 SER A C 1
ATOM 672 O O . SER A 1 98 ? 76.533 37.878 20.294 1.00 20.41 202 SER A O 1
ATOM 675 N N . THR A 1 99 ? 78.289 36.488 19.859 1.00 17.28 203 THR A N 1
ATOM 676 C CA . THR A 1 99 ? 78.547 36.136 21.277 1.00 19.08 203 THR A CA 1
ATOM 677 C C . THR A 1 99 ? 79.322 37.230 22.018 1.00 18.38 203 THR A C 1
ATOM 678 O O . THR A 1 99 ? 79.328 37.258 23.261 1.00 21.50 203 THR A O 1
ATOM 682 N N . ASN A 1 100 ? 80.003 38.101 21.280 1.00 16.75 204 ASN A N 1
ATOM 683 C CA . ASN A 1 100 ? 80.764 39.210 21.854 1.00 17.37 204 ASN A CA 1
ATOM 684 C C . ASN A 1 100 ? 80.489 40.488 21.099 1.00 15.91 204 ASN A C 1
ATOM 685 O O . ASN A 1 100 ? 81.373 40.995 20.387 1.00 17.50 204 ASN A O 1
ATOM 690 N N . ALA A 1 101 ? 79.279 41.010 21.246 1.00 16.51 205 ALA A N 1
ATOM 691 C CA . ALA A 1 101 ? 78.881 42.180 20.468 1.00 15.74 205 ALA A CA 1
ATOM 692 C C . ALA A 1 101 ? 79.783 43.396 20.673 1.00 15.76 205 ALA A C 1
ATOM 693 O O . ALA A 1 101 ? 79.857 44.245 19.765 1.00 17.33 205 ALA A O 1
ATOM 695 N N . LEU A 1 102 ? 80.456 43.484 21.829 1.00 17.32 206 LEU A N 1
ATOM 696 C CA . LEU A 1 102 ? 81.289 44.641 22.131 1.00 19.08 206 LEU A CA 1
ATOM 697 C C . LEU A 1 102 ? 82.776 44.452 21.861 1.00 18.46 206 LEU A C 1
ATOM 698 O O . LEU A 1 102 ? 83.580 45.353 22.136 1.00 19.67 206 LEU A O 1
ATOM 703 N N . LEU A 1 103 ? 83.147 43.292 21.327 1.00 17.88 207 LEU A N 1
ATOM 704 C CA . LEU A 1 103 ? 84.538 42.992 21.021 1.00 18.43 207 LEU A CA 1
ATOM 705 C C . LEU A 1 103 ? 84.807 43.382 19.576 1.00 16.34 207 LEU A C 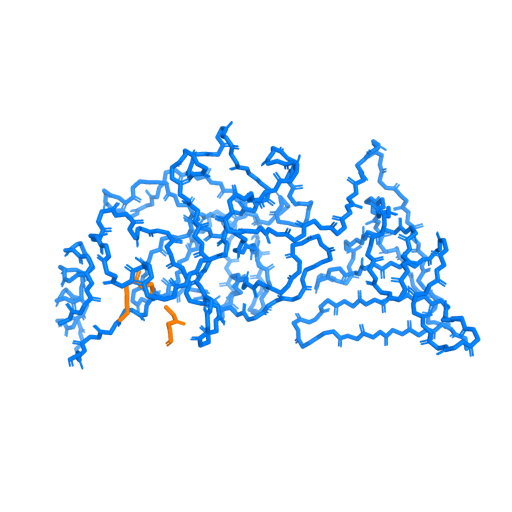1
ATOM 706 O O . LEU A 1 103 ? 84.300 42.721 18.660 1.00 16.49 207 LEU A O 1
ATOM 711 N N . PRO A 1 104 ? 85.589 44.451 19.359 1.00 17.60 208 PRO A N 1
ATOM 712 C CA . PRO A 1 104 ? 85.782 44.946 17.983 1.00 17.24 208 PRO A CA 1
ATOM 713 C C . PRO A 1 104 ? 86.604 43.985 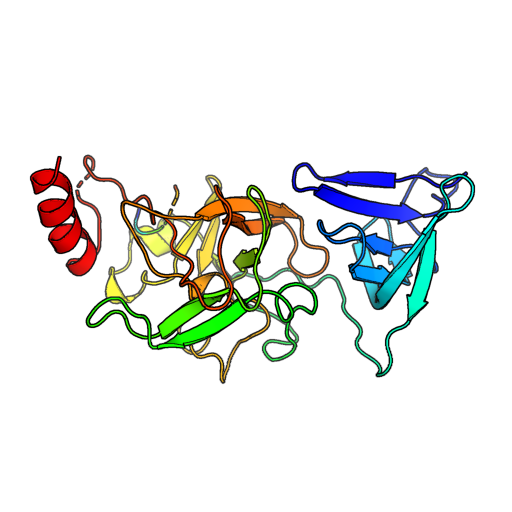17.128 1.00 17.04 208 PRO A C 1
ATOM 714 O O . PRO A 1 104 ? 87.352 43.135 17.633 1.00 18.42 208 PRO A O 1
ATOM 718 N N . ASP A 1 105 ? 86.458 44.116 15.821 1.00 16.03 209 ASP A N 1
ATOM 719 C CA . ASP A 1 105 ? 87.391 43.440 14.932 1.00 14.26 209 ASP A CA 1
ATOM 720 C C . ASP A 1 105 ? 88.718 44.214 14.891 1.00 14.44 209 ASP A C 1
ATOM 721 O O . ASP A 1 105 ? 88.716 45.412 14.659 1.00 16.24 209 ASP A O 1
ATOM 726 N N . PRO A 1 106 ? 89.857 43.534 15.120 1.00 16.15 210 PRO A N 1
ATOM 727 C CA . PRO A 1 106 ? 91.132 44.262 15.248 1.00 16.72 210 PRO A CA 1
ATOM 728 C C . PRO A 1 106 ? 91.654 44.860 13.938 1.00 17.78 210 PRO A C 1
ATOM 729 O O . PRO A 1 106 ? 92.362 45.872 13.963 1.00 21.66 210 PRO A O 1
ATOM 733 N N . TYR A 1 107 ? 91.294 44.251 12.814 1.00 15.54 211 TYR A N 1
ATOM 734 C CA . TYR A 1 107 ? 91.695 44.772 11.517 1.00 14.21 211 TYR A CA 1
ATOM 735 C C . TYR A 1 107 ? 90.887 46.016 11.211 1.00 13.57 211 TYR A C 1
ATOM 736 O O . TYR A 1 107 ? 91.418 47.054 10.795 1.00 15.72 211 TYR A O 1
ATOM 745 N N . GLU A 1 108 ? 89.584 45.908 11.405 1.00 13.88 212 GLU A N 1
ATOM 746 C CA . GLU A 1 108 ? 88.694 47.029 11.140 1.00 16.49 212 GLU A CA 1
ATOM 747 C C . GLU A 1 108 ? 89.026 48.238 12.027 1.00 17.54 212 GLU A C 1
ATOM 748 O O . GLU A 1 108 ? 88.961 49.387 11.587 1.00 19.13 212 GLU A O 1
ATOM 754 N N . SER A 1 109 ? 89.378 47.981 13.289 1.00 20.34 213 SER A N 1
ATOM 755 C CA A SER A 1 109 ? 89.634 49.066 14.234 0.57 22.02 213 SER A CA 1
ATOM 756 C CA B SER A 1 109 ? 89.618 49.062 14.238 0.43 21.74 213 SER A CA 1
ATOM 757 C C . SER A 1 109 ? 90.795 49.949 13.832 1.00 23.43 213 SER A C 1
ATOM 758 O O . SER A 1 109 ? 90.826 51.128 14.183 1.00 26.16 213 SER A O 1
ATOM 763 N N . GLU A 1 110 ? 91.759 49.392 13.102 1.00 22.21 214 GLU A N 1
ATOM 764 C CA . GLU A 1 110 ? 92.874 50.228 12.699 1.00 23.57 214 GLU A CA 1
ATOM 765 C C . GLU A 1 110 ? 92.563 50.990 11.404 1.00 21.83 214 GLU A C 1
ATOM 766 O O . GLU A 1 110 ? 93.331 51.863 11.010 1.00 22.98 214 GLU A O 1
ATOM 772 N N . ARG A 1 111 ? 91.420 50.718 10.782 1.00 21.16 215 ARG A N 1
ATOM 773 C CA . ARG A 1 111 ? 91.128 51.325 9.482 1.00 20.29 215 ARG A CA 1
ATOM 774 C C . ARG A 1 111 ? 89.975 52.295 9.416 1.00 20.10 215 ARG A C 1
ATOM 775 O O . ARG A 1 111 ? 89.975 53.179 8.559 1.00 21.99 215 ARG A O 1
ATOM 783 N N . VAL A 1 112 ? 88.984 52.133 10.288 1.00 18.09 216 VAL A N 1
ATOM 784 C CA . VAL A 1 112 ? 87.820 53.000 10.213 1.00 18.90 216 VAL A CA 1
ATOM 785 C C . VAL A 1 112 ? 87.396 53.465 11.595 1.00 20.25 216 VAL A C 1
ATOM 786 O O . VAL A 1 112 ? 87.738 52.847 12.593 1.00 21.58 216 VAL A O 1
ATOM 790 N N . TYR A 1 113 ? 86.646 54.553 11.635 1.00 22.45 217 TYR A N 1
ATOM 791 C CA . TYR A 1 113 ? 85.984 54.970 12.857 1.00 22.86 217 TYR A CA 1
ATOM 792 C C . TYR A 1 113 ? 84.617 55.529 12.514 1.00 25.10 217 TYR A C 1
ATOM 793 O O . TYR A 1 113 ? 84.358 55.888 11.360 1.00 24.74 217 TYR A O 1
ATOM 802 N N . VAL A 1 114 ? 83.755 55.603 13.525 1.00 24.79 218 VAL A N 1
ATOM 803 C CA . VAL A 1 114 ? 82.413 56.147 13.369 1.00 24.01 218 VAL A CA 1
ATOM 804 C C . VAL A 1 114 ? 82.372 57.580 13.878 1.00 25.67 218 VAL A C 1
ATOM 805 O O . VAL A 1 114 ? 82.881 57.877 14.960 1.00 29.10 218 VAL A O 1
ATOM 809 N N . ALA A 1 115 ? 81.756 58.465 13.102 1.00 27.23 219 ALA A N 1
ATOM 810 C CA . ALA A 1 115 ? 81.562 59.843 13.527 1.00 29.44 219 ALA A CA 1
ATOM 811 C C . ALA A 1 115 ? 80.327 60.418 12.854 1.00 31.68 219 ALA A C 1
ATOM 812 O O . ALA A 1 115 ? 79.684 59.734 12.064 1.00 31.41 219 ALA A O 1
ATOM 814 N N . GLU A 1 116 ? 79.978 61.666 13.168 1.00 35.03 220 GLU A N 1
ATOM 815 C CA . GLU A 1 116 ? 78.848 62.294 12.494 1.00 37.35 220 GLU A CA 1
ATOM 816 C C . GLU A 1 116 ? 79.111 62.350 10.991 1.00 37.29 220 GLU A C 1
ATOM 817 O O . GLU A 1 116 ? 80.192 62.746 10.564 1.00 37.30 220 GLU A O 1
ATOM 823 N N . SER A 1 117 ? 78.133 61.936 10.190 1.00 35.56 221 SER A N 1
ATOM 824 C CA . SER A 1 117 ? 78.292 61.989 8.736 1.00 35.19 221 SER A CA 1
ATOM 825 C C . SER A 1 117 ? 78.428 63.425 8.256 1.00 38.15 221 SER A C 1
ATOM 826 O O . SER A 1 117 ? 77.912 64.341 8.893 1.00 39.39 221 SER A O 1
ATOM 829 N N . LEU A 1 118 ? 79.117 63.609 7.130 1.00 37.74 222 LEU A N 1
ATOM 830 C CA . LEU A 1 118 ? 79.213 64.919 6.486 1.00 38.52 222 LEU A CA 1
ATOM 831 C C . LEU A 1 118 ? 78.006 65.156 5.582 1.00 40.32 222 LEU A C 1
ATOM 832 O O . LEU A 1 118 ? 77.782 66.262 5.089 1.00 42.63 222 LEU A O 1
ATOM 837 N N . ILE A 1 119 ? 77.236 64.096 5.364 1.00 40.09 223 ILE A N 1
ATOM 838 C CA . ILE A 1 119 ? 76.014 64.167 4.582 1.00 40.68 223 ILE A CA 1
ATOM 839 C C . ILE A 1 119 ? 74.905 64.716 5.472 1.00 43.97 223 ILE A C 1
ATOM 840 O O . ILE A 1 119 ? 74.718 64.253 6.595 1.00 42.93 223 ILE A O 1
ATOM 845 N N . SER A 1 120 ? 74.183 65.712 4.969 1.00 47.60 224 SER A N 1
ATOM 846 C CA A SER A 1 120 ? 73.135 66.376 5.739 0.46 49.08 224 SER A CA 1
ATOM 847 C CA B SER A 1 120 ? 73.141 66.377 5.747 0.54 48.73 224 SER A CA 1
ATOM 848 C C . SER A 1 120 ? 72.047 65.415 6.221 1.00 48.69 224 SER A C 1
ATOM 849 O O . SER A 1 120 ? 71.481 64.653 5.431 1.00 49.07 224 SER A O 1
ATOM 854 N N . SER A 1 121 ? 71.764 65.463 7.521 1.00 47.83 225 SER A N 1
ATOM 855 C CA . SER A 1 121 ? 70.704 64.671 8.148 1.00 48.56 225 SER A CA 1
ATOM 856 C C . SER A 1 121 ? 70.876 63.161 7.968 1.00 47.45 225 SER A C 1
ATOM 857 O O . SER A 1 121 ? 69.895 62.416 7.951 1.00 49.66 225 SER A O 1
ATOM 860 N N . ALA A 1 122 ? 72.118 62.712 7.852 1.00 44.65 226 ALA A N 1
ATOM 861 C CA . ALA A 1 122 ? 72.383 61.303 7.571 1.00 41.83 226 ALA A CA 1
ATOM 862 C C . ALA A 1 122 ? 72.878 60.535 8.795 1.00 40.12 226 ALA A C 1
ATOM 863 O O . ALA A 1 122 ? 73.359 59.410 8.665 1.00 39.80 226 ALA A O 1
ATOM 865 N N . GLY A 1 123 ? 72.781 61.138 9.974 1.00 37.84 227 GLY A N 1
ATOM 866 C CA . GLY A 1 123 ? 73.194 60.473 11.197 1.00 35.28 227 GLY A CA 1
ATOM 867 C C . GLY A 1 123 ? 74.694 60.265 11.266 1.00 34.60 227 GLY A C 1
ATOM 868 O O . GLY A 1 123 ? 75.464 61.156 10.902 1.00 35.92 227 GLY A O 1
ATOM 869 N N . GLU A 1 124 ? 75.103 59.085 11.730 1.00 32.35 228 GLU A N 1
ATOM 870 C CA . GLU A 1 124 ? 76.519 58.730 11.819 1.00 30.17 228 GLU A CA 1
ATOM 871 C C . GLU A 1 124 ? 77.006 58.198 10.483 1.00 28.49 228 GLU A C 1
ATOM 872 O O . GLU A 1 124 ? 76.207 57.735 9.674 1.00 28.79 228 GLU A O 1
ATOM 878 N N . GLY A 1 125 ? 78.316 58.277 10.258 1.00 26.93 229 GLY A N 1
ATOM 879 C CA . GLY A 1 125 ? 78.924 57.705 9.071 1.00 25.72 229 GLY A CA 1
ATOM 880 C C . GLY A 1 125 ? 80.215 57.001 9.430 1.00 23.11 229 GLY A C 1
ATOM 881 O O . GLY A 1 125 ? 80.648 57.002 10.586 1.00 26.06 229 GLY A O 1
ATOM 882 N N . LEU A 1 126 ? 80.825 56.379 8.429 1.00 22.25 230 LEU A N 1
ATOM 883 C CA . LEU A 1 126 ? 82.035 55.610 8.618 1.00 20.47 230 LEU A CA 1
ATOM 884 C C . LEU A 1 126 ? 83.176 56.348 7.924 1.00 22.25 230 LEU A C 1
ATOM 885 O O . LEU A 1 126 ? 83.019 56.786 6.780 1.00 23.76 230 LEU A O 1
ATOM 890 N N . PHE A 1 127 ? 84.313 56.469 8.601 1.00 22.30 231 PHE A N 1
ATOM 891 C CA . PHE A 1 127 ? 85.426 57.277 8.112 1.00 22.58 231 PHE A CA 1
ATOM 892 C C . PHE A 1 127 ? 86.718 56.491 8.095 1.00 21.95 231 PHE A C 1
ATOM 893 O O . PHE A 1 127 ? 86.921 55.622 8.935 1.00 22.86 231 PHE A O 1
ATOM 901 N N . SER A 1 128 ? 87.600 56.810 7.154 1.00 23.45 232 SER A N 1
ATOM 902 C CA . SER A 1 128 ? 88.900 56.163 7.104 1.00 23.59 232 SER A CA 1
ATOM 903 C C . SER A 1 128 ? 89.822 56.753 8.171 1.00 25.44 232 SER A C 1
ATOM 904 O O . SER A 1 128 ? 89.897 57.969 8.323 1.00 28.05 232 SER A O 1
ATOM 907 N N . LYS A 1 129 ? 90.484 55.886 8.933 1.00 24.45 233 LYS A N 1
ATOM 908 C CA . LYS A 1 129 ? 91.438 56.327 9.957 1.00 24.33 233 LYS A CA 1
ATOM 909 C C . LYS A 1 129 ? 92.746 56.769 9.336 1.00 26.74 233 LYS A C 1
ATOM 910 O O . LYS A 1 129 ? 93.436 57.652 9.853 1.00 30.45 233 LYS A O 1
ATOM 916 N N . VAL A 1 130 ? 93.109 56.108 8.248 1.00 27.84 234 VAL A N 1
ATOM 917 C CA . VAL A 1 130 ? 94.388 56.358 7.620 1.00 29.57 234 VAL A CA 1
ATOM 918 C C . VAL A 1 130 ? 94.218 56.407 6.101 1.00 25.84 234 VAL A C 1
ATOM 919 O O . VAL A 1 130 ? 93.182 55.999 5.563 1.00 26.58 234 VAL A O 1
ATOM 923 N N . ALA A 1 131 ? 95.232 56.906 5.413 1.00 26.20 235 ALA A N 1
ATOM 924 C CA . ALA A 1 131 ? 95.242 56.886 3.949 1.00 25.98 235 ALA A CA 1
ATOM 925 C C . ALA A 1 131 ? 95.434 55.457 3.439 1.00 25.28 235 ALA A C 1
ATOM 926 O O . ALA A 1 131 ? 96.304 54.736 3.930 1.00 26.51 235 ALA A O 1
ATOM 928 N N . VAL A 1 132 ? 94.630 55.049 2.457 1.00 21.65 236 VAL A N 1
ATOM 929 C CA . VAL A 1 132 ? 94.771 53.709 1.877 1.00 20.52 236 VAL A CA 1
ATOM 930 C C . VAL A 1 132 ? 94.620 53.772 0.364 1.00 19.79 236 VAL A C 1
ATOM 931 O O . VAL A 1 132 ? 94.074 54.740 -0.178 1.00 22.84 236 VAL A O 1
ATOM 935 N N . GLY A 1 133 ? 95.117 52.745 -0.314 1.00 19.37 237 GLY A N 1
ATOM 936 C CA . GLY A 1 133 ? 95.029 52.664 -1.762 1.00 18.73 237 GLY A CA 1
ATOM 937 C C . GLY A 1 133 ? 93.721 52.058 -2.226 1.00 19.26 237 GLY A C 1
ATOM 938 O O . GLY A 1 133 ? 92.865 51.691 -1.419 1.00 18.86 237 GLY A O 1
ATOM 939 N N . PRO A 1 134 ? 93.538 51.970 -3.541 1.00 20.41 238 PRO A N 1
ATOM 940 C CA . PRO A 1 134 ? 92.390 51.261 -4.102 1.00 19.29 238 PRO A CA 1
ATOM 941 C C . PRO A 1 134 ? 92.361 49.805 -3.701 1.00 16.90 238 PRO A C 1
ATOM 942 O O . PRO A 1 134 ? 93.413 49.246 -3.386 1.00 17.65 238 PRO A O 1
ATOM 946 N N . ASN A 1 135 ? 91.158 49.223 -3.705 1.00 16.23 239 ASN A N 1
ATOM 947 C CA . ASN A 1 135 ? 90.942 47.789 -3.502 1.00 16.10 239 ASN A CA 1
ATOM 948 C C . ASN A 1 135 ? 91.238 47.334 -2.079 1.00 15.49 239 ASN A C 1
ATOM 949 O O . ASN A 1 135 ? 91.580 46.167 -1.851 1.00 17.80 239 ASN A O 1
ATOM 954 N N . THR A 1 136 ? 91.118 48.254 -1.126 1.00 13.70 240 THR A N 1
ATOM 955 C CA . THR A 1 136 ? 91.475 47.953 0.268 1.00 13.60 240 THR A CA 1
ATOM 956 C C . THR A 1 136 ? 90.220 47.607 1.041 1.00 13.11 240 THR A C 1
ATOM 957 O O . THR A 1 136 ? 89.255 48.383 1.072 1.00 13.28 240 THR A O 1
ATOM 961 N N . VAL A 1 137 ? 90.220 46.432 1.668 1.00 13.61 241 VAL A N 1
ATOM 962 C CA . VAL A 1 137 ? 89.117 46.069 2.570 1.00 12.70 241 VAL A CA 1
ATOM 963 C C . VAL A 1 137 ? 89.194 46.943 3.824 1.00 14.00 241 VAL A C 1
ATOM 964 O O . VAL A 1 137 ? 90.232 47.003 4.506 1.00 14.47 241 VAL A O 1
ATOM 968 N N . MET A 1 138 ? 88.099 47.637 4.110 1.00 13.33 242 MET A N 1
ATOM 969 C CA . MET A 1 138 ? 88.073 48.610 5.211 1.00 13.65 242 MET A CA 1
ATOM 970 C C . MET A 1 138 ? 87.262 48.149 6.411 1.00 13.89 242 MET A C 1
ATOM 971 O O . MET A 1 138 ? 87.584 48.473 7.565 1.00 15.16 242 MET A O 1
ATOM 976 N N . SER A 1 139 ? 86.170 47.453 6.137 1.00 14.12 243 SER A N 1
ATOM 977 C CA . SER A 1 139 ? 85.164 47.238 7.177 1.00 14.42 243 SER A CA 1
ATOM 978 C C . SER A 1 139 ? 84.350 46.007 6.841 1.00 13.39 243 SER A C 1
ATOM 979 O O . SER A 1 139 ? 84.282 45.604 5.670 1.00 14.56 243 SER A O 1
ATOM 982 N N . PHE A 1 140 ? 83.761 45.393 7.862 1.00 12.43 244 PHE A N 1
ATOM 983 C CA . PHE A 1 140 ? 82.975 44.174 7.690 1.00 12.16 244 PHE A CA 1
ATOM 984 C C . PHE A 1 140 ? 81.520 44.443 7.960 1.00 13.04 244 PHE A C 1
ATOM 985 O O . PHE A 1 140 ? 81.175 45.204 8.874 1.00 14.51 244 PHE A O 1
ATOM 993 N N . TYR A 1 141 ? 80.664 43.803 7.181 1.00 13.14 245 TYR A N 1
ATOM 994 C CA . TYR A 1 141 ? 79.220 43.937 7.346 1.00 12.95 245 TYR A CA 1
ATOM 995 C C . TYR A 1 141 ? 78.642 42.615 7.843 1.00 14.09 245 TYR A C 1
ATOM 996 O O . TYR A 1 141 ? 78.216 41.758 7.065 1.00 15.71 245 TYR A O 1
ATOM 1005 N N . ASN A 1 142 ? 78.684 42.437 9.153 1.00 13.83 246 ASN A N 1
ATOM 1006 C CA . ASN A 1 142 ? 78.076 41.302 9.814 1.00 13.63 246 ASN A CA 1
ATOM 1007 C C . ASN A 1 142 ? 76.704 41.705 10.321 1.00 14.97 246 ASN A C 1
ATOM 1008 O O . ASN A 1 142 ? 76.418 42.901 10.482 1.00 17.02 246 ASN A O 1
ATOM 1013 N N . GLY A 1 143 ? 75.856 40.724 10.584 1.00 14.75 247 GLY A N 1
ATOM 1014 C CA . GLY A 1 143 ? 74.546 41.024 11.144 1.00 15.88 247 GLY A CA 1
ATOM 1015 C C . GLY A 1 143 ? 73.785 39.740 11.312 1.00 17.63 247 GLY A C 1
ATOM 1016 O O . GLY A 1 143 ? 74.313 38.672 10.981 1.00 17.40 247 GLY A O 1
ATOM 1017 N N . VAL A 1 144 ? 72.556 39.821 11.819 1.00 16.88 248 VAL A N 1
ATOM 1018 C CA . VAL A 1 144 ? 71.747 38.619 11.902 1.00 17.03 248 VAL A CA 1
ATOM 1019 C C . VAL A 1 144 ? 71.334 38.198 10.488 1.00 19.10 248 VAL A C 1
ATOM 1020 O O . VAL A 1 144 ? 71.353 39.012 9.551 1.00 19.91 248 VAL A O 1
ATOM 1024 N N . ARG A 1 145 ? 70.995 36.920 10.346 1.00 18.77 249 ARG A N 1
ATOM 1025 C CA . ARG A 1 145 ? 70.706 36.317 9.046 1.00 19.37 249 ARG A CA 1
ATOM 1026 C C . ARG A 1 145 ? 69.244 35.962 8.947 1.00 21.29 249 ARG A C 1
ATOM 1027 O O . ARG A 1 145 ? 68.759 35.048 9.631 1.00 21.80 249 ARG A O 1
ATOM 1035 N N . ILE A 1 146 ? 68.527 36.704 8.117 1.00 20.25 250 ILE A N 1
ATOM 1036 C CA . ILE A 1 146 ? 67.088 36.489 8.006 1.00 21.84 250 ILE A CA 1
ATOM 1037 C C . ILE A 1 146 ? 66.731 36.347 6.534 1.00 24.71 250 ILE A C 1
ATOM 1038 O O . ILE A 1 146 ? 67.602 36.470 5.659 1.00 26.60 250 ILE A O 1
ATOM 1043 N N . THR A 1 147 ? 65.469 36.061 6.251 1.00 26.99 251 THR A N 1
ATOM 1044 C CA . THR A 1 147 ? 65.085 35.759 4.863 1.00 28.13 251 THR A CA 1
ATOM 1045 C C . THR A 1 147 ? 64.652 36.999 4.085 1.00 28.62 251 THR A C 1
ATOM 1046 O O . THR A 1 147 ? 64.238 37.995 4.674 1.00 28.90 251 THR A O 1
ATOM 1050 N N . HIS A 1 148 ? 64.737 36.933 2.754 1.00 29.38 252 HIS A N 1
ATOM 1051 C CA . HIS A 1 148 ? 64.192 37.993 1.922 1.00 30.21 252 HIS A CA 1
ATOM 1052 C C . HIS A 1 148 ? 62.695 38.176 2.155 1.00 31.68 252 HIS A C 1
ATOM 1053 O O . HIS A 1 148 ? 62.193 39.297 2.107 1.00 33.16 252 HIS A O 1
ATOM 1060 N N . GLN A 1 149 ? 61.997 37.073 2.422 1.00 33.33 253 GLN A N 1
ATOM 1061 C CA . GLN A 1 149 ? 60.555 37.112 2.646 1.00 37.27 253 GLN A CA 1
ATOM 1062 C C . GLN A 1 149 ? 60.224 38.000 3.839 1.00 34.48 253 GLN A C 1
ATOM 1063 O O . GLN A 1 149 ? 59.320 38.837 3.776 1.00 36.05 253 GLN A O 1
ATOM 1069 N N . GLU A 1 150 ? 60.964 37.817 4.928 1.00 31.35 254 GLU A N 1
ATOM 1070 C CA . GLU A 1 150 ? 60.739 38.606 6.132 1.00 29.97 254 GLU A CA 1
ATOM 1071 C C . GLU A 1 150 ? 61.010 40.079 5.864 1.00 30.21 254 GLU A C 1
ATOM 1072 O O . GLU A 1 150 ? 60.240 40.956 6.261 1.00 32.17 254 GLU A O 1
ATOM 1078 N N . VAL A 1 151 ? 62.123 40.353 5.188 1.00 28.97 255 VAL A N 1
ATOM 1079 C CA . VAL A 1 151 ? 62.518 41.724 4.951 1.00 28.60 255 VAL A CA 1
ATOM 1080 C C . VAL A 1 151 ? 61.593 42.436 3.959 1.00 31.45 255 VAL A C 1
ATOM 1081 O O . VAL A 1 151 ? 61.182 43.575 4.187 1.00 32.07 255 VAL A O 1
ATOM 1085 N N . ASP A 1 152 ? 61.259 41.757 2.869 1.00 33.60 256 ASP A N 1
ATOM 1086 C CA . ASP A 1 152 ? 60.454 42.371 1.820 1.00 36.61 256 ASP A CA 1
ATOM 1087 C C . ASP A 1 152 ? 59.016 42.616 2.268 1.00 38.34 256 ASP A C 1
ATOM 1088 O O . ASP A 1 152 ? 58.322 43.461 1.707 1.00 42.32 256 ASP A O 1
ATOM 1093 N N . SER A 1 153 ? 58.571 41.898 3.292 1.00 38.39 257 SER A N 1
ATOM 1094 C CA . SER A 1 153 ? 57.173 41.999 3.689 1.00 41.13 257 SER A CA 1
ATOM 1095 C C . SER A 1 153 ? 56.971 42.896 4.904 1.00 41.97 257 SER A C 1
ATOM 1096 O O . SER A 1 153 ? 55.866 42.972 5.445 1.00 45.61 257 SER A O 1
ATOM 1099 N N . ARG A 1 154 ? 58.029 43.576 5.337 1.00 39.09 258 ARG A N 1
ATOM 1100 C CA . ARG A 1 154 ? 57.897 44.529 6.432 1.00 38.39 258 ARG A CA 1
ATOM 1101 C C . ARG A 1 154 ? 58.252 45.945 5.960 1.00 41.53 258 ARG A C 1
ATOM 1102 O O . ARG A 1 154 ? 58.792 46.127 4.868 1.00 42.92 258 ARG A O 1
ATOM 1110 N N . ASP A 1 155 ? 57.917 46.945 6.773 1.00 45.47 259 ASP A N 1
ATOM 1111 C CA . ASP A 1 155 ? 58.025 48.350 6.375 1.00 47.85 259 ASP A CA 1
ATOM 1112 C C . ASP A 1 155 ? 59.474 48.797 6.246 1.00 46.20 259 ASP A C 1
ATOM 1113 O O . ASP A 1 155 ? 60.363 48.210 6.860 1.00 46.26 259 ASP A O 1
ATOM 1118 N N . TRP A 1 156 ? 59.707 49.845 5.458 1.00 44.77 260 TRP A N 1
ATOM 1119 C CA . TRP A 1 156 ? 61.061 50.357 5.249 1.00 42.02 260 TRP A CA 1
ATOM 1120 C C . TRP A 1 156 ? 61.706 50.868 6.531 1.00 39.38 260 TRP A C 1
ATOM 1121 O O . TRP A 1 156 ? 62.934 50.872 6.649 1.00 36.74 260 TRP A O 1
ATOM 1132 N N . ALA A 1 157 ? 60.884 51.304 7.481 1.00 39.32 261 ALA A N 1
ATOM 1133 C CA . ALA A 1 157 ? 61.391 51.794 8.762 1.00 38.17 261 ALA A CA 1
ATOM 1134 C C . ALA A 1 157 ? 62.217 50.725 9.480 1.00 36.60 261 ALA A C 1
ATOM 1135 O O . ALA A 1 157 ? 63.036 51.043 10.340 1.00 37.61 261 ALA A O 1
ATOM 1137 N N . LEU A 1 158 ? 62.012 49.461 9.118 1.00 35.03 262 LEU A N 1
ATOM 1138 C CA . LEU A 1 158 ? 62.755 48.361 9.743 1.00 32.25 262 LEU A CA 1
ATOM 1139 C C . LEU A 1 158 ? 63.936 47.901 8.897 1.00 30.94 262 LEU A C 1
ATOM 1140 O O . LEU A 1 158 ? 64.733 47.071 9.332 1.00 30.36 262 LEU A O 1
ATOM 1145 N N . ASN A 1 159 ? 64.034 48.457 7.695 1.00 29.76 263 ASN A N 1
ATOM 1146 C CA . ASN A 1 159 ? 65.009 48.008 6.703 1.00 28.66 263 ASN A CA 1
ATOM 1147 C C . ASN A 1 159 ? 66.105 49.018 6.391 1.00 29.65 263 ASN A C 1
ATOM 1148 O O . ASN A 1 159 ? 66.627 49.059 5.265 1.00 30.55 263 ASN A O 1
ATOM 1153 N N . GLY A 1 160 ? 66.476 49.814 7.387 1.00 28.84 264 GLY A N 1
ATOM 1154 C CA . GLY A 1 160 ? 67.571 50.755 7.223 1.00 28.90 264 GLY A CA 1
ATOM 1155 C C . GLY A 1 160 ? 68.938 50.114 7.027 1.00 25.78 264 GLY A C 1
ATOM 1156 O O . GLY A 1 160 ? 69.793 50.659 6.305 1.00 24.39 264 GLY A O 1
ATOM 1157 N N . ALA A 1 161 ? 69.159 48.960 7.655 1.00 24.51 265 ALA A N 1
ATOM 1158 C CA . ALA A 1 161 ? 70.498 48.348 7.655 1.00 21.73 265 ALA A CA 1
ATOM 1159 C C . ALA A 1 161 ? 70.522 46.954 7.040 1.00 21.89 265 ALA A C 1
ATOM 1160 O O . ALA A 1 161 ? 71.480 46.205 7.235 1.00 22.41 265 ALA A O 1
ATOM 1162 N N . THR A 1 162 ? 69.497 46.608 6.271 1.00 20.90 266 THR A N 1
ATOM 1163 C CA . THR A 1 162 ? 69.463 45.312 5.605 1.00 19.90 266 THR A CA 1
ATOM 1164 C C . THR A 1 162 ? 70.337 45.277 4.352 1.00 21.32 266 THR A C 1
ATOM 1165 O O . THR A 1 162 ? 70.282 46.184 3.526 1.00 22.49 266 THR A O 1
ATOM 1169 N N . LEU A 1 163 ? 71.124 44.217 4.218 1.00 19.85 267 LEU A N 1
ATOM 1170 C CA . LEU A 1 163 ? 72.030 44.050 3.079 1.00 20.31 267 LEU A CA 1
ATOM 1171 C C . LEU A 1 163 ? 71.838 42.635 2.546 1.00 21.46 267 LEU A C 1
ATOM 1172 O O . LEU A 1 163 ? 71.989 41.671 3.300 1.00 20.77 267 LEU A O 1
ATOM 1177 N N . SER A 1 164 ? 71.490 42.492 1.268 1.00 20.87 268 SER A N 1
ATOM 1178 C CA . SER A 1 164 ? 71.350 41.168 0.688 1.00 22.77 268 SER A CA 1
ATOM 1179 C C . SER A 1 164 ? 72.706 40.461 0.657 1.00 23.26 268 SER A C 1
ATOM 1180 O O . SER A 1 164 ? 73.694 41.044 0.233 1.00 24.66 268 SER A O 1
ATOM 1183 N N . LEU A 1 165 ? 72.751 39.220 1.133 1.00 21.79 269 LEU A N 1
ATOM 1184 C CA . LEU A 1 165 ? 73.977 38.434 1.119 1.00 23.86 269 LEU A CA 1
ATOM 1185 C C . LEU A 1 165 ? 73.991 37.501 -0.089 1.00 27.57 269 LEU A C 1
ATOM 1186 O O . LEU A 1 165 ? 74.997 37.383 -0.806 1.00 29.20 269 LEU A O 1
ATOM 1191 N N . ASP A 1 166 ? 72.861 36.832 -0.296 1.00 28.81 270 ASP A N 1
ATOM 1192 C CA . ASP A 1 166 ? 72.684 35.959 -1.445 1.00 31.07 270 ASP A CA 1
ATOM 1193 C C . ASP A 1 166 ? 71.200 35.827 -1.730 1.00 33.22 270 ASP A C 1
ATOM 1194 O O . ASP A 1 166 ? 70.390 36.587 -1.182 1.00 32.82 270 ASP A O 1
ATOM 1199 N N . GLU A 1 167 ? 70.844 34.853 -2.567 1.00 35.59 271 GLU A N 1
ATOM 1200 C CA . GLU A 1 167 ? 69.456 34.677 -2.977 1.00 37.98 271 GLU A CA 1
ATOM 1201 C C . GLU A 1 167 ? 68.558 34.212 -1.822 1.00 39.60 271 GLU A C 1
ATOM 1202 O O . GLU A 1 167 ? 67.338 34.331 -1.900 1.00 42.68 271 GLU A O 1
ATOM 1204 N N . GLU A 1 168 ? 69.150 33.701 -0.747 1.00 38.24 272 GLU A N 1
ATOM 1205 C CA . GLU A 1 168 ? 68.349 33.177 0.358 1.00 37.98 272 GLU A CA 1
ATOM 1206 C C . GLU A 1 168 ? 68.434 34.012 1.639 1.00 35.82 272 GLU A C 1
ATOM 1207 O O . GLU A 1 168 ? 67.548 33.928 2.489 1.00 39.52 272 GLU A O 1
ATOM 1209 N N . THR A 1 169 ? 69.487 34.814 1.780 1.00 31.54 273 THR A N 1
ATOM 1210 C CA . THR A 1 169 ? 69.786 35.458 3.066 1.00 28.31 273 THR A C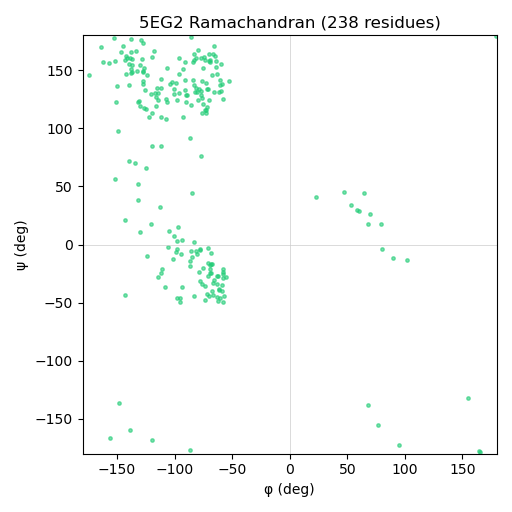A 1
ATOM 1211 C C . THR A 1 169 ? 69.966 36.972 2.965 1.00 23.84 273 THR A C 1
ATOM 1212 O O . THR A 1 169 ? 70.618 37.478 2.030 1.00 24.32 273 THR A O 1
ATOM 1216 N N . VAL A 1 170 ? 69.394 37.683 3.941 1.00 22.91 274 VAL A N 1
ATOM 1217 C CA . VAL A 1 170 ? 69.652 39.096 4.146 1.00 22.10 274 VAL A CA 1
ATOM 1218 C C . VAL A 1 170 ? 70.345 39.254 5.494 1.00 19.65 274 VAL A C 1
ATOM 1219 O O . VAL A 1 170 ? 69.942 38.611 6.453 1.00 20.24 274 VAL A O 1
ATOM 1223 N N . ILE A 1 171 ? 71.400 40.065 5.531 1.00 18.34 275 ILE A N 1
ATOM 1224 C CA . ILE A 1 171 ? 72.080 40.451 6.763 1.00 18.27 275 ILE A CA 1
ATOM 1225 C C . ILE A 1 171 ? 71.458 41.730 7.300 1.00 17.90 275 ILE A C 1
ATOM 1226 O O . ILE A 1 171 ? 71.255 42.674 6.534 1.00 20.17 275 ILE A O 1
ATOM 1231 N N . ASP A 1 172 ? 71.151 41.780 8.604 1.00 17.40 276 ASP A N 1
ATOM 1232 C CA . ASP A 1 172 ? 70.546 42.970 9.195 1.00 17.32 276 ASP A CA 1
ATOM 1233 C C . ASP A 1 172 ? 71.269 43.338 10.473 1.00 17.96 276 ASP A C 1
ATOM 1234 O O . ASP A 1 172 ? 71.778 42.460 11.163 1.00 18.13 276 ASP A O 1
ATOM 1239 N N . VAL A 1 173 ? 71.309 44.632 10.780 1.00 17.43 277 VAL A N 1
ATOM 1240 C CA . VAL A 1 173 ? 71.764 45.083 12.093 1.00 17.38 277 VAL A CA 1
ATOM 1241 C C . VAL A 1 173 ? 70.597 45.842 12.720 1.00 18.48 277 VAL A C 1
ATOM 1242 O O . VAL A 1 173 ? 70.490 47.057 12.608 1.00 20.11 277 VAL A O 1
ATOM 1246 N N . PRO A 1 174 ? 69.692 45.103 13.366 1.00 19.42 278 PRO A N 1
ATOM 1247 C CA . PRO A 1 174 ? 68.469 45.714 13.908 1.00 22.74 278 PRO A CA 1
ATOM 1248 C C . PRO A 1 174 ? 68.717 46.489 15.199 1.00 23.54 278 PRO A C 1
ATOM 1249 O O . PRO A 1 174 ? 69.723 46.241 15.867 1.00 23.18 278 PRO A O 1
ATOM 1253 N N . GLU A 1 175 ? 67.802 47.395 15.549 1.00 26.75 279 GLU A N 1
ATOM 1254 C CA . GLU A 1 175 ? 67.853 48.029 16.864 1.00 32.22 279 GLU A CA 1
ATOM 1255 C C . GLU A 1 175 ? 67.922 46.951 17.938 1.00 31.17 279 GLU A C 1
ATOM 1256 O O . GLU A 1 175 ? 67.228 45.936 17.840 1.00 33.00 279 GLU A O 1
ATOM 1262 N N . PRO A 1 176 ? 68.728 47.171 18.987 1.00 29.96 280 PRO A N 1
ATOM 1263 C CA . PRO A 1 176 ? 69.513 48.371 19.271 1.00 28.30 280 PRO A CA 1
ATOM 1264 C C . PRO A 1 176 ? 70.953 48.235 18.815 1.00 26.03 280 PRO A C 1
ATOM 1265 O O . PRO A 1 176 ? 71.797 49.027 19.224 1.00 25.84 280 PRO A O 1
ATOM 1269 N N . TYR A 1 177 ? 71.223 47.236 17.980 1.00 23.68 281 TYR A N 1
ATOM 1270 C CA . TYR A 1 177 ? 72.595 46.916 17.618 1.00 21.65 281 TYR A CA 1
ATOM 1271 C C . TYR A 1 177 ? 73.137 47.878 16.578 1.00 20.54 281 TYR A C 1
ATOM 1272 O O . TYR A 1 177 ? 74.312 47.830 16.261 1.00 20.55 281 TYR A O 1
ATOM 1281 N N . ASN A 1 178 ? 72.296 48.782 16.084 1.00 21.24 282 ASN A N 1
ATOM 1282 C CA . ASN A 1 178 ? 72.786 49.804 15.176 1.00 22.91 282 ASN A CA 1
ATOM 1283 C C . ASN A 1 178 ? 73.395 50.991 15.933 1.00 23.96 282 ASN A C 1
ATOM 1284 O O . ASN A 1 178 ? 73.833 51.961 15.319 1.00 24.24 282 ASN A O 1
ATOM 1289 N N . HIS A 1 179 ? 73.432 50.887 17.263 1.00 23.98 283 HIS A N 1
ATOM 1290 C CA . HIS A 1 179 ? 74.164 51.806 18.133 1.00 26.45 283 HIS A CA 1
ATOM 1291 C C . HIS A 1 179 ? 75.486 51.171 18.564 1.00 23.28 283 HIS A C 1
ATOM 1292 O O . HIS A 1 179 ? 75.507 50.040 19.035 1.00 22.33 283 HIS A O 1
ATOM 1299 N N . VAL A 1 180 ? 76.590 51.891 18.416 1.00 24.46 284 VAL A N 1
ATOM 1300 C CA . VAL A 1 180 ? 77.887 51.286 18.709 1.00 25.29 284 VAL A CA 1
ATOM 1301 C C . VAL A 1 180 ? 78.040 50.997 20.197 1.00 24.81 284 VAL A C 1
ATOM 1302 O O . VAL A 1 180 ? 78.907 50.217 20.584 1.00 26.88 284 VAL A O 1
ATOM 1306 N N . SER A 1 181 ? 77.205 51.608 21.034 1.00 24.08 285 SER A N 1
ATOM 1307 C CA . SER A 1 181 ? 77.266 51.272 22.448 1.00 25.30 285 SER A CA 1
ATOM 1308 C C . SER A 1 181 ? 76.728 49.863 22.736 1.00 24.45 285 SER A C 1
ATOM 1309 O O . SER A 1 181 ? 76.942 49.333 23.839 1.00 27.34 285 SER A O 1
ATOM 1312 N N . LYS A 1 182 ? 76.001 49.282 21.781 1.00 22.80 286 LYS A N 1
ATOM 1313 C CA . LYS A 1 182 ? 75.454 47.937 21.952 1.00 21.66 286 LYS A CA 1
ATOM 1314 C C . LYS A 1 182 ? 76.114 46.931 21.024 1.00 21.26 286 LYS A C 1
ATOM 1315 O O . LYS A 1 182 ? 76.092 45.740 21.300 1.00 22.14 286 LYS A O 1
ATOM 1321 N N . TYR A 1 183 ? 76.672 47.403 19.910 1.00 19.25 287 TYR A N 1
ATOM 1322 C CA . TYR A 1 183 ? 77.309 46.484 18.987 1.00 17.51 287 TYR A CA 1
ATOM 1323 C C . TYR A 1 183 ? 78.419 47.199 18.241 1.00 18.15 287 TYR A C 1
ATOM 1324 O O . TYR A 1 183 ? 78.171 48.208 17.590 1.00 18.49 287 TYR A O 1
ATOM 1333 N N . CYS A 1 184 ? 79.638 46.688 18.338 1.00 16.88 288 CYS A N 1
ATOM 1334 C CA . CYS A 1 184 ? 80.743 47.262 17.570 1.00 17.64 288 CYS A CA 1
ATOM 1335 C C . CYS A 1 184 ? 81.704 46.194 17.067 1.00 16.70 288 CYS A C 1
ATOM 1336 O O . CYS A 1 184 ? 82.851 46.500 16.708 1.00 17.75 288 CYS A O 1
ATOM 1339 N N . ALA A 1 185 ? 81.225 44.949 16.989 1.00 15.24 289 ALA A N 1
ATOM 1340 C CA . ALA A 1 185 ? 82.068 43.853 16.504 1.00 14.79 289 ALA A CA 1
ATOM 1341 C C . ALA A 1 185 ? 82.416 44.056 15.013 1.00 14.89 289 ALA A C 1
ATOM 1342 O O . ALA A 1 185 ? 83.463 43.613 14.539 1.00 16.47 289 ALA A O 1
ATOM 1344 N N . SER A 1 186 ? 81.496 44.701 14.296 1.00 13.67 290 SER A N 1
ATOM 1345 C CA . SER A 1 186 ? 81.722 45.103 12.903 1.00 14.15 290 SER A CA 1
ATOM 1346 C C . SER A 1 186 ? 81.044 46.445 12.701 1.00 15.37 290 SER A C 1
ATOM 1347 O O . SER A 1 186 ? 80.155 46.811 13.488 1.00 15.73 290 SER A O 1
ATOM 1350 N N . LEU A 1 187 ? 81.465 47.199 11.685 1.00 14.35 291 LEU A N 1
ATOM 1351 C CA . LEU A 1 187 ? 80.964 48.564 11.521 1.00 15.67 291 LEU A CA 1
ATOM 1352 C C . LEU A 1 187 ? 80.463 48.876 10.114 1.00 15.39 291 LEU A C 1
ATOM 1353 O O . LEU A 1 187 ? 80.173 50.033 9.802 1.00 16.49 291 LEU A O 1
ATOM 1358 N N . GLY A 1 188 ? 80.327 47.861 9.272 1.00 14.51 292 GLY A N 1
ATOM 1359 C CA . GLY A 1 188 ? 79.983 48.119 7.877 1.00 15.02 292 GLY A CA 1
ATOM 1360 C C . GLY A 1 188 ? 78.625 48.763 7.676 1.00 15.65 292 GLY A C 1
ATOM 1361 O O . GLY A 1 188 ? 78.421 49.498 6.696 1.00 16.81 292 GLY A O 1
ATOM 1362 N N . HIS A 1 189 ? 77.714 48.509 8.619 1.00 15.90 293 HIS A N 1
ATOM 1363 C CA . HIS A 1 189 ? 76.371 49.101 8.596 1.00 16.47 293 HIS A CA 1
ATOM 1364 C C . HIS A 1 189 ? 76.382 50.598 8.902 1.00 17.93 293 HIS A C 1
ATOM 1365 O O . HIS A 1 189 ? 75.328 51.243 8.856 1.00 20.21 293 HIS A O 1
ATOM 1372 N N . LYS A 1 190 ? 77.549 51.159 9.205 1.00 17.84 294 LYS A N 1
ATOM 1373 C CA . LYS A 1 190 ? 77.633 52.594 9.500 1.00 19.53 294 LYS A CA 1
ATOM 1374 C C . LYS A 1 190 ? 77.999 53.438 8.275 1.00 20.07 294 LYS A C 1
ATOM 1375 O O . LYS A 1 190 ? 77.943 54.668 8.336 1.00 22.65 294 LYS A O 1
ATOM 1381 N N . ALA A 1 191 ? 78.350 52.800 7.160 1.00 18.62 295 ALA A N 1
ATOM 1382 C CA . ALA A 1 191 ? 78.694 53.549 5.942 1.00 18.49 295 ALA A CA 1
ATOM 1383 C C . ALA A 1 191 ? 77.437 54.069 5.259 1.00 20.26 295 ALA A C 1
ATOM 1384 O O . ALA A 1 191 ? 76.511 53.310 4.979 1.00 21.64 295 ALA A O 1
ATOM 1386 N N . ASN A 1 192 ? 77.402 55.370 5.005 1.00 21.36 296 ASN A N 1
ATOM 1387 C CA . ASN A 1 192 ? 76.261 55.970 4.325 1.00 22.72 296 ASN A CA 1
ATOM 1388 C C . ASN A 1 192 ? 76.284 55.771 2.816 1.00 23.84 296 ASN A C 1
ATOM 1389 O O . ASN A 1 192 ? 77.282 55.326 2.236 1.00 23.68 296 ASN A O 1
ATOM 1394 N N . HIS A 1 193 ? 75.148 56.073 2.203 1.00 24.87 297 HIS A N 1
ATOM 1395 C CA . HIS A 1 193 ? 74.971 55.903 0.776 1.00 25.67 297 HIS A CA 1
ATOM 1396 C C . HIS A 1 193 ? 75.491 57.079 -0.031 1.00 27.45 297 HIS A C 1
ATOM 1397 O O . HIS A 1 193 ? 75.308 58.246 0.347 1.00 30.66 297 HIS A O 1
ATOM 1404 N N . SER A 1 194 ? 76.094 56.778 -1.174 1.00 26.64 298 SER A N 1
ATOM 1405 C CA . SER A 1 194 ? 76.286 57.805 -2.194 1.00 27.68 298 SER A CA 1
ATOM 1406 C C . SER A 1 194 ? 76.103 57.231 -3.593 1.00 28.87 298 SER A C 1
ATOM 1407 O O . SER A 1 194 ? 76.424 56.064 -3.838 1.00 28.45 298 SER A O 1
ATOM 1410 N N . PHE A 1 195 ? 75.578 58.049 -4.508 1.00 27.99 299 PHE A N 1
ATOM 1411 C CA . PHE A 1 195 ? 75.516 57.656 -5.907 1.00 29.90 299 PHE A CA 1
ATOM 1412 C C . PHE A 1 195 ? 76.866 57.886 -6.583 1.00 31.00 299 PHE A C 1
ATOM 1413 O O . PHE A 1 195 ? 77.070 57.465 -7.726 1.00 32.45 299 PHE A O 1
ATOM 1421 N N . THR A 1 196 ? 77.788 58.539 -5.871 1.00 30.24 300 THR A N 1
ATOM 1422 C CA . THR A 1 196 ? 79.178 58.660 -6.327 1.00 31.33 300 THR A CA 1
ATOM 1423 C C . THR A 1 196 ? 80.113 58.125 -5.234 1.00 30.46 300 THR A C 1
ATOM 1424 O O . THR A 1 196 ? 80.896 58.872 -4.640 1.00 29.95 300 THR A O 1
ATOM 1428 N N . PRO A 1 197 ? 80.023 56.814 -4.966 1.00 27.38 301 PRO A N 1
ATOM 1429 C CA . PRO A 1 197 ? 80.714 56.237 -3.806 1.00 25.50 301 PRO A CA 1
ATOM 1430 C C . PRO A 1 197 ? 82.225 56.094 -3.999 1.00 24.48 301 PRO A C 1
ATOM 1431 O O . PRO A 1 197 ? 82.730 56.093 -5.129 1.00 25.69 301 PRO A O 1
ATOM 1435 N N . ASN A 1 198 ? 82.946 55.957 -2.892 1.00 24.29 302 ASN A N 1
ATOM 1436 C CA . ASN A 1 198 ? 84.366 55.614 -2.978 1.00 22.24 302 ASN A CA 1
ATOM 1437 C C . ASN A 1 198 ? 84.626 54.151 -2.587 1.00 20.63 302 ASN A C 1
ATOM 1438 O O . ASN A 1 198 ? 85.760 53.672 -2.668 1.00 21.09 302 ASN A O 1
ATOM 1443 N N . CYS A 1 199 ? 83.571 53.439 -2.197 1.00 19.93 303 CYS A N 1
ATOM 1444 C CA . CYS A 1 199 ? 83.677 52.025 -1.843 1.00 17.91 303 CYS A CA 1
ATOM 1445 C C . CYS A 1 199 ? 82.591 51.193 -2.483 1.00 18.60 303 CYS A C 1
ATOM 1446 O O . CYS A 1 199 ? 81.584 51.726 -2.968 1.00 19.96 303 CYS A O 1
ATOM 1449 N N . ILE A 1 200 ? 82.788 49.880 -2.442 1.00 18.21 304 ILE A N 1
ATOM 1450 C CA . ILE A 1 200 ? 81.767 48.926 -2.839 1.00 19.34 304 ILE A CA 1
ATOM 1451 C C . ILE A 1 200 ? 81.566 47.895 -1.742 1.00 17.37 304 ILE A C 1
ATOM 1452 O O . ILE A 1 200 ? 82.441 47.710 -0.895 1.00 17.22 304 ILE A O 1
ATOM 1457 N N . TYR A 1 201 ? 80.413 47.241 -1.766 1.00 18.78 305 TYR A N 1
ATOM 1458 C CA . TYR A 1 201 ? 80.218 46.000 -1.019 1.00 17.28 305 TYR A CA 1
ATOM 1459 C C . TYR A 1 201 ? 80.796 44.835 -1.803 1.00 18.66 305 TYR A C 1
ATOM 1460 O O . TYR A 1 201 ? 80.581 44.716 -3.020 1.00 22.72 305 TYR A O 1
ATOM 1469 N N . ASP A 1 202 ? 81.536 43.977 -1.104 1.00 17.11 306 ASP A N 1
ATOM 1470 C CA . ASP A 1 202 ? 82.201 42.844 -1.736 1.00 18.58 306 ASP A CA 1
ATOM 1471 C C . ASP A 1 202 ? 82.033 41.610 -0.854 1.00 15.87 306 ASP A C 1
ATOM 1472 O O . ASP A 1 202 ? 81.837 41.748 0.339 1.00 17.89 306 ASP A O 1
ATOM 1477 N N . MET A 1 203 ? 82.090 40.412 -1.429 1.00 16.78 307 MET A N 1
ATOM 1478 C CA . MET A 1 203 ? 82.038 39.178 -0.650 1.00 18.00 307 MET A CA 1
ATOM 1479 C C . MET A 1 203 ? 83.254 39.085 0.275 1.00 16.90 307 MET A C 1
ATOM 1480 O O . MET A 1 203 ? 84.352 39.554 -0.058 1.00 19.14 307 MET A O 1
ATOM 1485 N N . PHE A 1 204 ? 83.054 38.488 1.445 1.00 15.33 308 PHE A N 1
ATOM 1486 C CA . PHE A 1 204 ? 84.177 38.293 2.364 1.00 14.19 308 PHE A CA 1
ATOM 1487 C C . PHE A 1 204 ? 83.975 37.048 3.204 1.00 14.58 308 PHE A C 1
ATOM 1488 O O . PHE A 1 204 ? 82.879 36.792 3.678 1.00 16.46 308 PHE A O 1
ATOM 1496 N N . VAL A 1 205 ? 85.021 36.246 3.370 1.00 13.88 309 VAL A N 1
ATOM 1497 C CA . VAL A 1 205 ? 84.928 35.078 4.237 1.00 13.49 309 VAL A CA 1
ATOM 1498 C C . VAL A 1 205 ? 85.735 35.385 5.496 1.00 14.58 309 VAL A C 1
ATOM 1499 O O . VAL A 1 205 ? 86.977 35.412 5.476 1.00 16.03 309 VAL A O 1
ATOM 1503 N N . HIS A 1 206 ? 85.024 35.604 6.605 1.00 13.67 310 HIS A N 1
ATOM 1504 C CA . HIS A 1 206 ? 85.648 36.101 7.826 1.00 13.23 310 HIS A CA 1
ATOM 1505 C C . HIS A 1 206 ? 85.836 34.943 8.803 1.00 13.79 310 HIS A C 1
ATOM 1506 O O . HIS A 1 206 ? 84.948 34.116 8.934 1.00 14.46 310 HIS A O 1
ATOM 1513 N N . PRO A 1 207 ? 86.979 34.890 9.509 1.00 13.99 311 PRO A N 1
ATOM 1514 C CA . PRO A 1 207 ? 87.203 33.745 10.414 1.00 15.00 311 PRO A CA 1
ATOM 1515 C C . PRO A 1 207 ? 86.294 33.731 11.651 1.00 14.57 311 PRO A C 1
ATOM 1516 O O . PRO A 1 207 ? 86.065 32.674 12.246 1.00 14.73 311 PRO A O 1
ATOM 1520 N N . ARG A 1 208 ? 85.804 34.900 12.038 1.00 12.88 312 ARG A N 1
ATOM 1521 C CA . ARG A 1 208 ? 84.859 35.005 13.147 1.00 13.64 312 ARG A CA 1
ATOM 1522 C C . ARG A 1 208 ? 83.419 35.020 12.641 1.00 13.30 312 ARG A C 1
ATOM 1523 O O . ARG A 1 208 ? 82.551 34.283 13.132 1.00 14.56 312 ARG A O 1
ATOM 1531 N N . PHE A 1 209 ? 83.136 35.866 11.654 1.00 13.83 313 PHE A N 1
ATOM 1532 C CA . PHE A 1 209 ? 81.746 36.040 11.227 1.00 14.00 313 PHE A CA 1
ATOM 1533 C C . PHE A 1 209 ? 81.272 35.038 10.178 1.00 14.07 313 PHE A C 1
ATOM 1534 O O . PHE A 1 209 ? 80.075 34.938 9.935 1.00 15.58 313 PHE A O 1
ATOM 1542 N N . GLY A 1 210 ? 82.202 34.318 9.543 1.00 14.12 314 GLY A N 1
ATOM 1543 C CA . GLY A 1 210 ? 81.832 33.475 8.415 1.00 14.88 314 GLY A CA 1
ATOM 1544 C C . GLY A 1 210 ? 81.597 34.246 7.129 1.00 15.08 314 GLY A C 1
ATOM 1545 O O . GLY A 1 210 ? 82.126 35.346 6.951 1.00 14.88 314 GLY A O 1
ATOM 1546 N N . PRO A 1 211 ? 80.791 33.678 6.227 1.00 17.27 315 PRO A N 1
ATOM 1547 C CA . PRO A 1 211 ? 80.558 34.358 4.948 1.00 17.07 315 PRO A CA 1
ATOM 1548 C C . PRO A 1 211 ? 79.671 35.576 5.117 1.00 16.59 315 PRO A C 1
ATOM 1549 O O . PRO A 1 211 ? 78.507 35.452 5.504 1.00 17.95 315 PRO A O 1
ATOM 1553 N N . ILE A 1 212 ? 80.229 36.739 4.837 1.00 15.21 316 ILE A N 1
ATOM 1554 C CA . ILE A 1 212 ? 79.512 37.993 4.999 1.00 13.87 316 ILE A CA 1
ATOM 1555 C C . ILE A 1 212 ? 79.853 38.886 3.802 1.00 14.64 316 ILE A C 1
ATOM 1556 O O . ILE A 1 212 ? 80.275 38.390 2.743 1.00 15.69 316 ILE A O 1
ATOM 1561 N N . LYS A 1 213 ? 79.645 40.182 3.949 1.00 15.62 317 LYS A N 1
ATOM 1562 C CA . LYS A 1 213 ? 80.148 41.127 2.964 1.00 15.85 317 LYS A CA 1
ATOM 1563 C C . LYS A 1 213 ? 81.105 42.075 3.667 1.00 14.39 317 LYS A C 1
ATOM 1564 O O . LYS A 1 213 ? 81.117 42.170 4.903 1.00 15.35 317 LYS A O 1
ATOM 1570 N N . CYS A 1 214 ? 81.935 42.745 2.881 1.00 14.58 318 CYS A N 1
ATOM 1571 C CA . CYS A 1 214 ? 82.805 43.794 3.389 1.00 14.43 318 CYS A CA 1
ATOM 1572 C C . CYS A 1 214 ? 82.630 45.067 2.572 1.00 14.71 318 CYS A C 1
ATOM 1573 O O . CYS A 1 214 ? 81.905 45.098 1.568 1.00 16.07 318 CYS A O 1
ATOM 1576 N N . ILE A 1 215 ? 83.282 46.124 3.049 1.00 15.32 319 ILE A N 1
ATOM 1577 C CA . ILE A 1 215 ? 83.380 47.378 2.332 1.00 16.40 319 ILE A CA 1
ATOM 1578 C C . ILE A 1 215 ? 84.799 47.480 1.825 1.00 15.13 319 ILE A C 1
ATOM 1579 O O . ILE A 1 215 ? 85.745 47.354 2.604 1.00 15.58 319 ILE A O 1
ATOM 1584 N N . ARG A 1 216 ? 84.953 47.676 0.511 1.00 14.89 320 ARG A N 1
ATOM 1585 C CA . ARG A 1 216 ? 86.266 47.711 -0.140 1.00 14.81 320 ARG A CA 1
ATOM 1586 C C . ARG A 1 216 ? 86.391 49.002 -0.923 1.00 14.92 320 ARG A C 1
ATOM 1587 O O . ARG A 1 216 ? 85.454 49.356 -1.655 1.00 16.93 320 ARG A O 1
ATOM 1595 N N . THR A 1 217 ? 87.519 49.716 -0.794 1.00 14.68 321 THR A N 1
ATOM 1596 C CA . THR A 1 217 ? 87.682 50.955 -1.576 1.00 15.88 321 THR A CA 1
ATOM 1597 C C . THR A 1 217 ? 87.802 50.669 -3.066 1.00 18.43 321 THR A C 1
ATOM 1598 O O . THR A 1 217 ? 88.365 49.648 -3.480 1.00 19.23 321 THR A O 1
ATOM 1602 N N . LEU A 1 218 ? 87.266 51.566 -3.877 1.00 20.66 322 LEU A N 1
ATOM 1603 C CA . LEU A 1 218 ? 87.451 51.375 -5.321 1.00 24.48 322 LEU A CA 1
ATOM 1604 C C . LEU A 1 218 ? 88.553 52.319 -5.807 1.00 24.30 322 LEU A C 1
ATOM 1605 O O . LEU A 1 218 ? 89.087 52.147 -6.916 1.00 24.90 322 LEU A O 1
ATOM 1610 N N . ARG A 1 219 ? 88.933 53.277 -4.955 1.00 24.52 323 ARG A N 1
ATOM 1611 C CA . ARG A 1 219 ? 90.012 54.222 -5.263 1.00 24.76 323 ARG A CA 1
ATOM 1612 C C . ARG A 1 219 ? 90.777 54.540 -3.975 1.00 23.22 323 ARG A C 1
ATOM 1613 O O . ARG A 1 219 ? 90.332 54.169 -2.877 1.00 23.18 323 ARG A O 1
ATOM 1621 N N . ALA A 1 220 ? 91.904 55.241 -4.102 1.00 24.86 324 ALA A N 1
ATOM 1622 C CA . ALA A 1 220 ? 92.618 55.713 -2.928 1.00 26.12 324 ALA A CA 1
ATOM 1623 C C . ALA A 1 220 ? 91.739 56.638 -2.106 1.00 24.65 324 ALA A C 1
ATOM 1624 O O . ALA A 1 220 ? 90.987 57.453 -2.644 1.00 27.68 324 ALA A O 1
ATOM 1626 N N . VAL A 1 221 ? 91.855 56.508 -0.790 1.00 24.90 325 VAL A N 1
ATOM 1627 C CA . VAL A 1 221 ? 91.111 57.333 0.140 1.00 25.71 325 VAL A CA 1
ATOM 1628 C C . VAL A 1 221 ? 92.089 57.957 1.126 1.00 26.30 325 VAL A C 1
ATOM 1629 O O . VAL A 1 221 ? 93.053 57.312 1.531 1.00 25.61 325 VAL A O 1
ATOM 1633 N N . GLU A 1 222 ? 91.858 59.223 1.474 1.00 27.74 326 GLU A N 1
ATOM 1634 C CA . GLU A 1 222 ? 92.685 59.926 2.445 1.00 30.24 326 GLU A CA 1
ATOM 1635 C C . GLU A 1 222 ? 92.254 59.607 3.871 1.00 29.01 326 GLU A C 1
ATOM 1636 O O . GLU A 1 222 ? 91.157 59.086 4.101 1.00 29.45 326 GLU A O 1
ATOM 1642 N N . ALA A 1 223 ? 93.128 59.924 4.824 1.00 32.65 327 ALA A N 1
ATOM 1643 C CA . ALA A 1 223 ? 92.777 59.876 6.236 1.00 31.67 327 ALA A CA 1
ATOM 1644 C C . ALA A 1 223 ? 91.59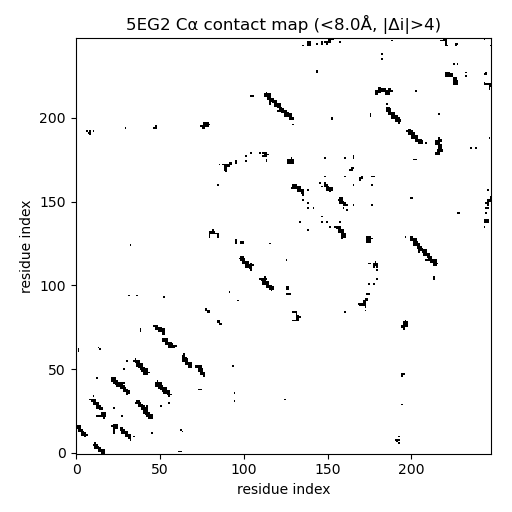9 60.808 6.502 1.00 30.93 327 ALA A C 1
ATOM 1645 O O . ALA A 1 223 ? 91.550 61.914 5.959 1.00 32.33 327 ALA A O 1
ATOM 1647 N N . ASP A 1 224 ? 90.658 60.328 7.314 1.00 31.55 328 ASP A N 1
ATOM 1648 C CA . ASP A 1 224 ? 89.479 61.073 7.761 1.00 33.60 328 ASP A CA 1
ATOM 1649 C C . ASP A 1 224 ? 88.484 61.374 6.639 1.00 32.75 328 ASP A C 1
ATOM 1650 O O . ASP A 1 224 ? 87.615 62.229 6.782 1.00 36.48 328 ASP A O 1
ATOM 1655 N N . GLU A 1 225 ? 88.603 60.655 5.530 1.00 31.70 329 GLU A N 1
ATOM 1656 C CA . GLU A 1 225 ? 87.616 60.751 4.459 1.00 30.49 329 GLU A CA 1
ATOM 1657 C C . GLU A 1 225 ? 86.412 59.846 4.777 1.00 28.19 329 GLU A C 1
ATOM 1658 O O . GLU A 1 225 ? 86.580 58.715 5.257 1.00 27.50 329 GLU A O 1
ATOM 1664 N N . GLU A 1 226 ? 85.197 60.342 4.539 1.00 27.92 330 GLU A N 1
ATOM 1665 C CA . GLU A 1 226 ? 84.011 59.517 4.766 1.00 24.81 330 GLU A CA 1
ATOM 1666 C C . GLU A 1 226 ? 83.927 58.433 3.697 1.00 24.20 330 GLU A C 1
ATOM 1667 O O . GLU A 1 226 ? 84.124 58.684 2.497 1.00 25.96 330 GLU A O 1
ATOM 1673 N N . LEU A 1 227 ? 83.667 57.214 4.151 1.00 21.83 331 LEU A N 1
ATOM 1674 C CA . LEU A 1 227 ? 83.454 56.074 3.273 1.00 21.43 331 LEU A CA 1
ATOM 1675 C C . LEU A 1 227 ? 81.978 55.975 2.926 1.00 22.64 331 LEU A C 1
ATOM 1676 O O . LEU A 1 227 ? 81.101 55.986 3.813 1.00 23.09 331 LEU A O 1
ATOM 1681 N N . THR A 1 228 ? 81.711 55.883 1.629 1.00 22.45 332 THR A N 1
ATOM 1682 C CA . THR A 1 228 ? 80.351 55.734 1.128 1.00 23.45 332 THR A CA 1
ATOM 1683 C C . THR A 1 228 ? 80.253 54.597 0.138 1.00 22.32 332 THR A C 1
ATOM 1684 O O . THR A 1 228 ? 81.240 54.216 -0.511 1.00 22.48 332 THR A O 1
ATOM 1688 N N . VAL A 1 229 ? 79.051 54.046 0.033 1.00 21.39 333 VAL A N 1
ATOM 1689 C CA . VAL A 1 229 ? 78.788 52.894 -0.822 1.00 21.02 333 VAL A CA 1
ATOM 1690 C C . VAL A 1 229 ? 77.461 53.146 -1.535 1.00 22.91 333 VAL A C 1
ATOM 1691 O O . VAL A 1 229 ? 76.595 53.800 -0.981 1.00 24.73 333 VAL A O 1
ATOM 1695 N N . ALA A 1 230 ? 77.299 52.665 -2.766 1.00 23.68 334 ALA A N 1
ATOM 1696 C CA . ALA A 1 230 ? 75.973 52.706 -3.386 1.00 25.22 334 ALA A CA 1
ATOM 1697 C C . ALA A 1 230 ? 75.097 51.610 -2.770 1.00 27.51 334 ALA A C 1
ATOM 1698 O O . ALA A 1 230 ? 75.442 50.425 -2.812 1.00 30.49 334 ALA A O 1
ATOM 1700 N N . TYR A 1 231 ? 73.979 51.999 -2.168 1.00 27.64 335 TYR A N 1
ATOM 1701 C CA . TYR A 1 231 ? 73.112 51.008 -1.535 1.00 26.86 335 TYR A CA 1
ATOM 1702 C C . TYR A 1 231 ? 72.438 50.104 -2.566 1.00 28.16 335 TYR A C 1
ATOM 1703 O O . TYR A 1 231 ? 72.058 48.980 -2.245 1.00 29.16 335 TYR A O 1
ATOM 1712 N N . GLY A 1 232 ? 72.294 50.578 -3.803 1.00 28.98 336 GLY A N 1
ATOM 1713 C CA . GLY A 1 232 ? 71.844 49.703 -4.873 1.00 30.81 336 GLY A CA 1
ATOM 1714 C C . GLY A 1 232 ? 70.430 49.159 -4.732 1.00 32.94 336 GLY A C 1
ATOM 1715 O O . GLY A 1 232 ? 70.176 47.972 -4.949 1.00 33.60 336 GLY A O 1
ATOM 1716 N N . TYR A 1 233 ? 69.502 50.030 -4.364 1.00 33.19 337 TYR A N 1
ATOM 1717 C CA . TYR A 1 233 ? 68.093 49.658 -4.324 1.00 35.07 337 TYR A CA 1
ATOM 1718 C C . TYR A 1 233 ? 67.560 49.565 -5.758 1.00 39.18 337 TYR A C 1
ATOM 1719 O O . TYR A 1 233 ? 68.161 50.123 -6.674 1.00 40.40 337 TYR A O 1
ATOM 1728 N N . ASP A 1 234 ? 66.462 48.842 -5.962 1.00 43.37 338 ASP A N 1
ATOM 1729 C CA . ASP A 1 234 ? 65.871 48.710 -7.298 1.00 48.36 338 ASP A CA 1
ATOM 1730 C C . ASP A 1 234 ? 65.221 50.029 -7.716 1.00 51.70 338 ASP A C 1
ATOM 1731 O O . ASP A 1 234 ? 64.290 50.503 -7.062 1.00 51.40 338 ASP A O 1
ATOM 1736 N N . HIS A 1 235 ? 65.717 50.620 -8.802 1.00 53.12 339 HIS A N 1
ATOM 1737 C CA . HIS A 1 235 ? 65.210 51.907 -9.276 1.00 55.89 339 HIS A CA 1
ATOM 1738 C C . HIS A 1 235 ? 64.012 51.748 -10.206 1.00 59.22 339 HIS A C 1
ATOM 1739 O O . HIS A 1 235 ? 63.261 52.699 -10.425 1.00 59.76 339 HIS A O 1
ATOM 1746 N N . SER A 1 236 ? 63.840 50.551 -10.757 1.00 61.02 340 SER A N 1
ATOM 1747 C CA . SER A 1 236 ? 62.719 50.291 -11.655 1.00 63.82 340 SER A CA 1
ATOM 1748 C C . SER A 1 236 ? 62.102 48.913 -11.421 1.00 66.99 340 SER A C 1
ATOM 1749 O O . SER A 1 236 ? 62.263 48.011 -12.245 1.00 67.74 340 SER A O 1
ATOM 1751 N N . PRO A 1 237 ? 61.391 48.747 -10.293 1.00 68.37 341 PRO A N 1
ATOM 1752 C CA . PRO A 1 237 ? 60.718 47.479 -10.000 1.00 69.21 341 PRO A CA 1
ATOM 1753 C C . PRO A 1 237 ? 59.353 47.375 -10.684 1.00 70.55 341 PRO A C 1
ATOM 1754 O O . PRO A 1 237 ? 58.977 46.285 -11.116 1.00 71.56 341 PRO A O 1
ATOM 1758 N N . PRO A 1 243 ? 60.517 53.101 -7.902 1.00 64.06 347 PRO A N 1
ATOM 1759 C CA . PRO A 1 243 ? 61.714 52.807 -7.103 1.00 62.58 347 PRO A CA 1
ATOM 1760 C C . PRO A 1 243 ? 61.358 52.229 -5.742 1.00 59.58 347 PRO A C 1
ATOM 1761 O O . PRO A 1 243 ? 60.667 52.891 -4.967 1.00 59.64 347 PRO A O 1
ATOM 1765 N N . GLU A 1 244 ? 61.821 51.014 -5.460 1.00 55.30 348 GLU A N 1
ATOM 1766 C CA . GLU A 1 244 ? 61.605 50.403 -4.154 1.00 51.65 348 GLU A CA 1
ATOM 1767 C C . GLU A 1 244 ? 62.723 50.833 -3.213 1.00 49.44 348 GLU A C 1
ATOM 1768 O O . GLU A 1 244 ? 63.772 50.190 -3.142 1.00 48.73 348 GLU A O 1
ATOM 1774 N N . ALA A 1 245 ? 62.495 51.928 -2.496 1.00 47.15 349 ALA A N 1
ATOM 1775 C CA . ALA A 1 245 ? 63.543 52.544 -1.690 1.00 47.32 349 ALA A CA 1
ATOM 1776 C C . ALA A 1 245 ? 62.953 53.492 -0.651 1.00 46.39 349 ALA A C 1
ATOM 1777 O O . ALA A 1 245 ? 61.828 53.977 -0.820 1.00 46.64 349 ALA A O 1
ATOM 1779 N N . PRO A 1 246 ? 63.705 53.758 0.430 1.00 46.39 350 PRO A N 1
ATOM 1780 C CA . PRO A 1 246 ? 63.265 54.755 1.413 1.00 48.15 350 PRO A CA 1
ATOM 1781 C C . PRO A 1 246 ? 63.190 56.148 0.795 1.00 50.22 350 PRO A C 1
ATOM 1782 O O . PRO A 1 246 ? 63.836 56.401 -0.223 1.00 49.70 350 PRO A O 1
ATOM 1786 N N . GLU A 1 247 ? 62.406 57.035 1.403 1.00 52.11 351 GLU A N 1
ATOM 1787 C CA . GLU A 1 247 ? 62.154 58.353 0.828 1.00 54.91 351 GLU A CA 1
ATOM 1788 C C . GLU A 1 247 ? 63.424 59.179 0.616 1.00 53.00 351 GLU A C 1
ATOM 1789 O O . GLU A 1 247 ? 63.566 59.843 -0.412 1.00 54.10 351 GLU A O 1
ATOM 1795 N N . TRP A 1 248 ? 64.355 59.126 1.568 1.00 49.10 352 TRP A N 1
ATOM 1796 C CA . TRP A 1 248 ? 65.547 59.962 1.481 1.00 46.32 352 TRP A CA 1
ATOM 1797 C C . TRP A 1 248 ? 66.367 59.582 0.251 1.00 46.83 352 TRP A C 1
ATOM 1798 O O . TRP A 1 248 ? 66.987 60.434 -0.386 1.00 48.63 352 TRP A O 1
ATOM 1809 N N . TYR A 1 249 ? 66.340 58.293 -0.079 1.00 44.74 353 TYR A N 1
ATOM 1810 C CA . TYR A 1 249 ? 67.055 57.741 -1.226 1.00 42.67 353 TYR A CA 1
ATOM 1811 C C . TYR A 1 249 ? 66.399 58.167 -2.529 1.00 44.86 353 TYR A C 1
ATOM 1812 O O . TYR A 1 249 ? 67.078 58.528 -3.492 1.00 44.08 353 TYR A O 1
ATOM 1821 N N . GLN A 1 250 ? 65.071 58.115 -2.550 1.00 47.12 354 GLN A N 1
ATOM 1822 C CA . GLN A 1 250 ? 64.311 58.576 -3.710 1.00 51.22 354 GLN A CA 1
ATOM 1823 C C . GLN A 1 250 ? 64.564 60.055 -3.963 1.00 53.82 354 GLN A C 1
ATOM 1824 O O . GLN A 1 250 ? 64.689 60.482 -5.109 1.00 55.64 354 GLN A O 1
ATOM 1830 N N . VAL A 1 251 ? 64.655 60.830 -2.887 1.00 55.69 355 VAL A N 1
ATOM 1831 C CA . VAL A 1 251 ? 64.909 62.260 -3.001 1.00 58.79 355 VAL A CA 1
ATOM 1832 C C . VAL A 1 251 ? 66.315 62.534 -3.533 1.00 61.17 355 VAL A C 1
ATOM 1833 O O . VAL A 1 251 ? 66.504 63.428 -4.357 1.00 62.60 355 VAL A O 1
ATOM 1837 N N . GLU A 1 252 ? 67.301 61.761 -3.086 1.00 61.73 356 GLU A N 1
ATOM 1838 C CA . GLU A 1 252 ? 68.660 61.992 -3.560 1.00 62.98 356 GLU A CA 1
ATOM 1839 C C . GLU A 1 252 ? 68.864 61.396 -4.955 1.00 61.67 356 GLU A C 1
ATOM 1840 O O . GLU A 1 252 ? 69.738 61.840 -5.700 1.00 62.54 356 GLU A O 1
ATOM 1846 N N . LEU A 1 253 ? 68.053 60.402 -5.315 1.00 58.86 357 LEU A N 1
ATOM 1847 C CA . LEU A 1 253 ? 68.124 59.822 -6.655 1.00 55.78 357 LEU A CA 1
ATOM 1848 C C . LEU A 1 253 ? 67.678 60.842 -7.700 1.00 57.28 357 LEU A C 1
ATOM 1849 O O . LEU A 1 253 ? 68.299 60.974 -8.755 1.00 57.83 357 LEU A O 1
ATOM 1854 N N . LYS A 1 254 ? 66.599 61.555 -7.396 1.00 56.87 358 LYS A N 1
ATOM 1855 C CA . LYS A 1 254 ? 66.133 62.640 -8.247 1.00 57.56 358 LYS A CA 1
ATOM 1856 C C . LYS A 1 254 ? 67.240 63.675 -8.436 1.00 59.56 358 LYS A C 1
ATOM 1857 O O . LYS A 1 254 ? 67.490 64.141 -9.552 1.00 59.16 358 LYS A O 1
ATOM 1859 N N . ALA A 1 255 ? 67.906 64.020 -7.337 1.00 61.29 359 ALA A N 1
ATOM 1860 C CA . ALA A 1 255 ? 68.992 64.993 -7.364 1.00 61.44 359 ALA A CA 1
ATOM 1861 C C . ALA A 1 255 ? 70.152 64.503 -8.227 1.00 60.97 359 ALA A C 1
ATOM 1862 O O . ALA A 1 255 ? 70.660 65.237 -9.077 1.00 60.79 359 ALA A O 1
ATOM 1864 N N . PHE A 1 256 ? 70.569 63.260 -7.999 1.00 60.14 360 PHE A N 1
ATOM 1865 C CA . PHE A 1 256 ? 71.661 62.675 -8.767 1.00 59.90 360 PHE A CA 1
ATOM 1866 C C . PHE A 1 256 ? 71.358 62.675 -10.265 1.00 62.57 360 PHE A C 1
ATOM 1867 O O . PHE A 1 256 ? 72.178 63.120 -11.072 1.00 63.20 360 PHE A O 1
ATOM 1875 N N . GLN A 1 257 ? 70.173 62.193 -10.624 1.00 63.37 361 GLN A N 1
ATOM 1876 C CA . GLN A 1 257 ? 69.772 62.082 -12.023 1.00 64.85 361 GLN A CA 1
ATOM 1877 C C . GLN A 1 257 ? 69.799 63.428 -12.753 1.00 63.86 361 GLN A C 1
ATOM 1878 O O . GLN A 1 257 ? 70.024 63.481 -13.964 1.00 62.29 361 GLN A O 1
ATOM 1884 N N . ALA A 1 258 ? 69.585 64.512 -12.013 1.00 65.58 362 ALA A N 1
ATOM 1885 C CA . ALA A 1 258 ? 69.582 65.851 -12.603 1.00 67.44 362 ALA A CA 1
ATOM 1886 C C . ALA A 1 258 ? 70.997 66.318 -12.950 1.00 68.66 362 ALA A C 1
ATOM 1887 O O . ALA A 1 258 ? 71.202 67.009 -13.951 1.00 68.83 362 ALA A O 1
ATOM 1889 N N . THR A 1 259 ? 71.969 65.937 -12.123 1.00 68.47 363 THR A N 1
ATOM 1890 C CA . THR A 1 259 ? 73.367 66.284 -12.375 1.00 68.87 363 THR A CA 1
ATOM 1891 C C . THR A 1 259 ? 73.907 65.525 -13.585 1.00 69.06 363 THR A C 1
ATOM 1892 O O . THR A 1 259 ? 74.932 65.897 -14.156 1.00 70.35 363 THR A O 1
ATOM 1896 N N . GLN A 1 260 ? 73.216 64.456 -13.965 1.00 67.46 364 GLN A N 1
ATOM 1897 C CA . GLN A 1 260 ? 73.596 63.675 -15.133 1.00 67.16 364 GLN A CA 1
ATOM 1898 C C . GLN A 1 260 ? 73.181 64.385 -16.416 1.00 67.93 364 GLN A C 1
ATOM 1899 O O . GLN A 1 260 ? 73.690 64.082 -17.495 1.00 68.51 364 GLN A O 1
ATOM 1901 N N . SER B 2 1 ? 63.410 44.498 -3.714 1.00 61.09 186 SER B N 1
ATOM 1902 C CA . SER B 2 1 ? 63.867 43.978 -2.424 1.00 59.36 186 SER B CA 1
ATOM 1903 C C . SER B 2 1 ? 64.229 45.106 -1.455 1.00 54.77 186 SER B C 1
ATOM 1904 O O . SER B 2 1 ? 64.925 46.057 -1.830 1.00 53.76 186 SER B O 1
ATOM 1906 N N . LYS B 2 2 ? 63.756 44.979 -0.211 1.00 48.62 187 LYS B N 1
ATOM 1907 C CA . LYS B 2 2 ? 63.956 45.980 0.849 1.00 42.82 187 LYS B CA 1
ATOM 1908 C C . LYS B 2 2 ? 65.293 45.796 1.568 1.00 35.69 187 LYS B C 1
ATOM 1909 O O . LYS B 2 2 ? 65.410 45.856 2.796 1.00 34.05 187 LYS B O 1
ATOM 1911 N N . SER B 2 3 ? 66.304 45.581 0.758 1.00 32.86 188 SER B N 1
ATOM 1912 C CA . SER B 2 3 ? 67.654 45.376 1.241 1.00 29.58 188 SER B CA 1
ATOM 1913 C C . SER B 2 3 ? 68.621 45.935 0.208 1.00 28.13 188 SER B C 1
ATOM 1914 O O . SER B 2 3 ? 68.298 46.008 -0.984 1.00 29.27 188 SER B O 1
ATOM 1927 N N . ASP B 2 5 ? 71.979 46.133 -2.272 1.00 30.18 190 ASP B N 1
ATOM 1928 C CA . ASP B 2 5 ? 72.960 45.336 -3.039 1.00 39.30 190 ASP B CA 1
ATOM 1929 C C . ASP B 2 5 ? 72.459 43.941 -3.411 1.00 46.66 190 ASP B C 1
ATOM 1930 O O . ASP B 2 5 ? 73.218 42.973 -3.380 1.00 50.52 190 ASP B O 1
ATOM 1935 N N . ARG B 2 6 ? 71.192 43.841 -3.803 1.00 52.11 191 ARG B N 1
ATOM 1936 C CA . ARG B 2 6 ? 70.619 42.546 -4.167 1.00 57.34 191 ARG B CA 1
ATOM 1937 C C . ARG B 2 6 ? 70.999 42.153 -5.592 1.00 60.66 191 ARG B C 1
ATOM 1938 O O . ARG B 2 6 ? 71.207 43.011 -6.449 1.00 63.35 191 ARG B O 1
#

Nearest PDB structures (foldseek):
  5eg2-assembly1_A  TM=1.004E+00  e=3.708E-50  Homo sapiens
  3m56-assembly1_A  TM=1.003E+00  e=1.168E-48  Homo sapiens
  4j83-assembly1_A  TM=1.003E+00  e=3.305E-48  Homo sapiens
  3m57-assembly1_A  TM=1.003E+00  e=6.036E-48  Homo sapiens
  4j7f-assembly1_A  TM=1.004E+00  e=6.734E-48  Homo sapiens

B-factor: mean 29.5, std 14.28, range [10.75, 77.03]

CATH classification: 2.20.110.10 (+1 more: 2.170.270.10)

Sequence (248 aa):
GVVCCWIYYPDGGSLVGEVNEDGEMTGEKIAYVYPDERTALYGKFIDGEMIEGKLATLMSTEEGRRPHFELMPGNSVYHFDKSTSSSCISTNALLPDPYESSERVYVAESLISSSAGEGLFSKVAVGPNTVMSFYNGVRITHQEVDSRDWALNGATLSLDEETVIDVPEPYNHVSKYCASLGHKANHSFTPNCIYDMFVHPRFGPIKCIRTLRAVEADEELTVAYGYDHSPPEAPEWYQVELKAFQATQSKSDR

InterPro domains:
  IPR001214 SET domain [PF00856] (227-336)
  IPR001214 SET domain [PS50280] (214-336)
  IPR001214 SET domain [SM00317] (214-342)
  IPR003409 MORN repeat [PF02493] (19-34)
  IPR003409 MORN repeat [PF02493] (36-58)
  IPR003409 MORN repeat [PF02493] (60-81)
  IPR017155 Histone-lysine N-methyltransferase 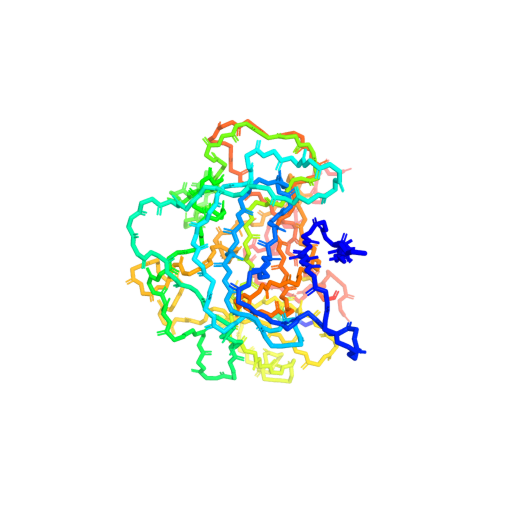SETD7 [PIRSF037249] (1-366)
  IPR017155 Histone-lysine N-methyltransferase SETD7 [PS51577] (1-366)
  IPR044436 SETD7, SET domain [cd10530] (208-337)
  IPR046341 SET domain superfamily [G3DSA:2.170.270.10] (194-336)
  IPR046341 SET domain superfamily [SSF82199] (194-353)
  IPR054533 Histone-lysine methyltransferase SETD7, N-terminal [PF22648] (110-183)

Secondary structure (DSSP, 8-state):
-EEEEE-TTS-EEEEE--TTS---EEEEEEE-TTSSEEEEEEEETTEEEEEEEEEEEEEETTEEEEEEPSS--EE------SS-S-S-TTS--HHHHTTEEEEE-SSTT--EEEEESS-B-TT-EEEEE--EEE-HHHHHTS-GGG-SS-EE-SSS-EEE--TTTTSTTT--S--GGGPEE-SS-SEEEEEEEETTTEEEEEEEESS-B-TTPEEEE----BS---BS-HHHHHHHHHHHHH-/-----

Solvent-accessible surface area: 11912 Å² total

Foldseek 3Di:
DKDWAADPLQKIKIDDADPVRFQADFFIWIADNVNFWIFGGGDGRLAFAKTATWTFDDDDPNRTDIDGDPDGDIAGAFAAEQPGQGPCQLRADPQLVQFWDKDADPDPPQGIFIWGQAKDFAFAFRWFQTAYKDFPVVVVPDDCVQVLQWADQDNGIIGGQGPPSLDSVRGRRTNQSRHAADPPFQWEWAWDADSHHGTGITIGGRGIDGHGHTGHYHRDCVVVCVPDDPVCVVVVVVVVVVD/DVDVD

GO terms:
  GO:0070828 heterochromatin organization (P, IDA)
  GO:0006974 DNA damage response (P, IDA)
  GO:0016279 protein-lysine N-methyltransferase activity (F, IDA)
  GO:0045880 positive regulation of smoothened signaling pathway (P, IDA)
  GO:0018026 peptidyl-lysine monomethylation (P, IDA)
  GO:0018027 peptidyl-lysine dimethylation (P, IDA)
  GO:0016279 protein-lysine N-methyltransferase activity (F, EXP)
  GO:0140945 histone H3K4 monomethyltransferase activity (F, EXP)
  GO:0002039 p53 binding (F, IPI)
  GO:0005654 nucleoplasm (C, TAS)
  GO:0005515 protein binding (F, IPI)
  GO:0005694 chromosome (C, IDA)
  GO:0005730 nucleolus (C, IDA)
  GO:0042054 histone methyltransferase activity (F, IDA)
  GO:0140938 histone H3 methyltransferase activity (F, IDA)